Protein AF-A0A7J3X4V3-F1 (afdb_monomer)

Solvent-accessible surface area (backbone atoms only — not comparable to full-atom values): 9348 Å² total; per-residue (Å²): 133,85,81,75,74,64,52,43,58,53,27,40,51,21,22,51,30,41,54,51,14,54,75,32,39,25,31,40,36,42,36,34,33,69,84,81,66,47,77,34,38,40,35,31,31,75,38,42,66,48,68,68,44,74,88,54,33,76,64,47,62,76,70,51,58,55,70,69,57,27,51,51,38,46,52,50,53,54,50,47,28,50,50,28,37,52,19,20,57,36,40,72,72,67,38,54,67,26,16,51,50,23,20,48,51,12,48,54,48,37,50,54,61,57,56,46,52,61,56,49,50,54,55,28,59,72,36,103,56,78,46,64,82,58,47,76,48,80,48,83,52,98,89,50,38,39,43,35,41,26,33,75,35,69,10,41,57,30,38,54,51,17,16,52,46,21,27,53,44,11,53,51,47,37,51,56,56,59,68,67,70,81,120

Foldseek 3Di:
DPPDDLLLVLLLVLLVLLVVLQVAFQKKKWKAWPPVRDIWIWGAGQLFIDIPDPPCCVLCVVLGDPPVSSVVSVVLSNVLSVLSNVLSVVLVVLDLVSLVSLLVSLVVLLVSLVVVVVSLCVSQCPPPDNHDQAAWDWDDDPVTIMIMGMDGDPSSVSSNVSSVSSNVSSVVSNVVSVVVPPD

Radius of gyration: 20.75 Å; Cα contacts (8 Å, |Δi|>4): 289; chains: 1; bounding box: 42×25×68 Å

Sequence (183 aa):
MTGRLPLSGLALTAAALVILSTIYPWWVMNVRELTTNRMSYIHIYAYGLVHNMTELRQWVLRHETPPHLMLAARAYLYSSAALAAASALLIFKRRRVASVLLAAVGAVYLAYTLAFLPVLHEGVTTAPREIPMQGELWIYEVFYSLHVVTYFDVGYYLSLASSLLLVLTGLLAARVLRGGGAG

Structure (mmCIF, N/CA/C/O backbone):
data_AF-A0A7J3X4V3-F1
#
_entry.id   AF-A0A7J3X4V3-F1
#
loop_
_atom_site.group_PDB
_atom_site.id
_atom_site.type_symbol
_atom_site.label_atom_id
_atom_site.label_alt_id
_atom_site.label_comp_id
_atom_site.label_asym_id
_atom_site.label_entity_id
_atom_site.label_seq_id
_atom_site.pdbx_PDB_ins_code
_atom_site.Cartn_x
_atom_site.Cartn_y
_atom_site.Cartn_z
_atom_site.occupancy
_atom_site.B_iso_or_equiv
_atom_site.auth_seq_id
_atom_site.auth_comp_id
_atom_site.auth_asym_id
_atom_site.auth_atom_id
_atom_site.pdbx_PDB_model_num
ATOM 1 N N . MET A 1 1 ? -5.946 10.664 39.013 1.00 36.31 1 MET A N 1
ATOM 2 C CA . MET A 1 1 ? -5.831 11.164 37.623 1.00 36.31 1 MET A CA 1
ATOM 3 C C . MET A 1 1 ? -5.670 9.976 36.681 1.00 36.31 1 MET A C 1
ATOM 5 O O . MET A 1 1 ? -4.564 9.504 36.476 1.00 36.31 1 MET A O 1
ATOM 9 N N . THR A 1 2 ? -6.764 9.417 36.164 1.00 44.50 2 THR A N 1
ATOM 10 C CA . THR A 1 2 ? -6.691 8.329 35.174 1.00 44.50 2 THR A CA 1
ATOM 11 C C . THR A 1 2 ? -6.303 8.926 33.824 1.00 44.50 2 THR A C 1
ATOM 13 O O . THR A 1 2 ? -7.136 9.574 33.184 1.00 44.50 2 THR A O 1
ATOM 16 N N . GLY A 1 3 ? -5.041 8.759 33.421 1.00 47.97 3 GLY A N 1
ATOM 17 C CA . GLY A 1 3 ? -4.538 9.182 32.117 1.00 47.97 3 GLY A CA 1
ATOM 18 C C . GLY A 1 3 ? -5.370 8.549 31.006 1.00 47.97 3 GLY A C 1
ATOM 19 O O . GLY A 1 3 ? -5.278 7.351 30.749 1.00 47.97 3 GLY A O 1
ATOM 20 N N . ARG A 1 4 ? -6.242 9.340 30.374 1.00 58.19 4 ARG A N 1
ATOM 21 C CA . ARG A 1 4 ? -6.984 8.895 29.195 1.00 58.19 4 ARG A CA 1
ATOM 22 C C . ARG A 1 4 ? -5.971 8.777 28.063 1.00 58.19 4 ARG A C 1
ATOM 24 O O . ARG A 1 4 ? -5.511 9.793 27.555 1.00 58.19 4 ARG A O 1
ATOM 31 N N . LEU A 1 5 ? -5.616 7.549 27.688 1.00 62.03 5 LEU A N 1
ATOM 32 C CA . LEU A 1 5 ? -4.847 7.307 26.470 1.00 62.03 5 LEU A CA 1
ATOM 33 C C . LEU A 1 5 ? -5.579 7.990 25.298 1.00 62.03 5 LEU A C 1
ATOM 35 O O . LEU A 1 5 ? -6.792 7.789 25.162 1.00 62.03 5 LEU A O 1
ATOM 39 N N . PRO A 1 6 ? -4.895 8.790 24.460 1.00 81.81 6 PRO A N 1
ATOM 40 C CA . PRO A 1 6 ? -5.506 9.508 23.342 1.00 81.81 6 PRO A CA 1
ATOM 41 C C . PRO A 1 6 ? -5.823 8.561 22.165 1.00 81.81 6 PRO A C 1
ATOM 43 O O . PRO A 1 6 ? -5.405 8.781 21.032 1.00 81.81 6 PRO A O 1
ATOM 46 N N . LEU A 1 7 ? -6.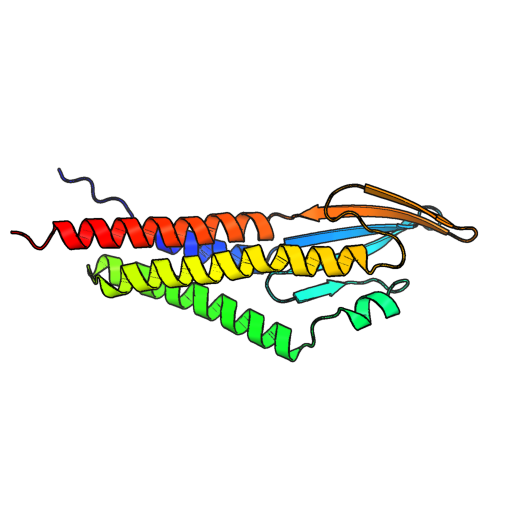579 7.487 22.425 1.00 84.88 7 LEU A N 1
ATOM 47 C CA . LEU A 1 7 ? -6.869 6.401 21.480 1.00 84.88 7 LEU A CA 1
ATOM 48 C C . LEU A 1 7 ? -7.619 6.895 20.236 1.00 84.88 7 LEU A C 1
ATOM 50 O O . LEU A 1 7 ? -7.338 6.451 19.130 1.00 84.88 7 LEU A O 1
ATOM 54 N N . SER A 1 8 ? -8.535 7.854 20.393 1.00 84.12 8 SER A N 1
ATOM 55 C CA . SER A 1 8 ? -9.219 8.479 19.253 1.00 84.12 8 SER A CA 1
ATOM 56 C C . SER A 1 8 ? -8.258 9.283 18.375 1.00 84.12 8 SER A C 1
ATOM 58 O O . SER A 1 8 ? -8.388 9.244 17.157 1.00 84.12 8 SER A O 1
ATOM 60 N N . GLY A 1 9 ? -7.271 9.961 18.973 1.00 87.62 9 GLY A N 1
ATOM 61 C CA . GLY A 1 9 ? -6.227 10.667 18.227 1.00 87.62 9 GLY A CA 1
ATOM 62 C C . GLY A 1 9 ? -5.366 9.697 17.423 1.00 87.62 9 GLY A C 1
ATOM 63 O O . GLY A 1 9 ? -5.196 9.888 16.226 1.00 87.62 9 GLY A O 1
ATOM 64 N N . LEU A 1 10 ? -4.923 8.600 18.046 1.00 89.81 10 LEU A N 1
ATOM 65 C CA . LEU A 1 10 ? -4.162 7.546 17.363 1.00 89.81 10 LEU A CA 1
ATOM 66 C C . LEU A 1 10 ? -4.942 6.924 16.198 1.00 89.81 10 LEU A C 1
ATOM 68 O O . LEU A 1 10 ? -4.376 6.718 15.129 1.00 89.81 10 LEU A O 1
ATOM 72 N N . ALA A 1 11 ? -6.242 6.672 16.373 1.00 88.50 11 ALA A N 1
ATOM 73 C CA . ALA A 1 11 ? -7.092 6.134 15.314 1.00 88.50 11 ALA A CA 1
ATOM 74 C C . ALA A 1 11 ? -7.287 7.119 14.145 1.00 88.50 11 ALA A C 1
ATOM 76 O O . ALA A 1 11 ? -7.285 6.696 12.990 1.00 88.50 11 ALA A O 1
ATOM 77 N N . LEU A 1 12 ? -7.412 8.423 14.419 1.00 92.06 12 LEU A N 1
ATOM 78 C CA . LEU A 1 12 ? -7.481 9.456 13.377 1.00 92.06 12 LEU A CA 1
ATOM 79 C C . LEU A 1 12 ? -6.155 9.595 12.627 1.00 92.06 12 LEU A C 1
ATOM 81 O O . LEU A 1 12 ? -6.158 9.654 11.398 1.00 92.06 12 LEU A O 1
ATOM 85 N N . THR A 1 13 ? -5.027 9.576 13.341 1.00 93.44 13 THR A N 1
ATOM 86 C CA . THR A 1 13 ? -3.699 9.542 12.719 1.00 93.44 13 THR A CA 1
ATOM 87 C C . THR A 1 13 ? -3.557 8.308 11.836 1.00 93.44 13 THR A C 1
ATOM 89 O O . THR A 1 13 ? -3.131 8.425 10.693 1.00 93.44 13 THR A O 1
ATOM 92 N N . ALA A 1 14 ? -3.982 7.136 12.313 1.00 91.12 14 ALA A N 1
ATOM 93 C CA . ALA A 1 14 ? -3.951 5.915 11.521 1.00 91.12 14 ALA A CA 1
ATOM 94 C C . ALA A 1 14 ? -4.796 6.038 10.242 1.00 91.12 14 ALA A C 1
ATOM 96 O O . ALA A 1 14 ? -4.317 5.688 9.169 1.00 91.12 14 ALA A O 1
ATOM 97 N N . ALA A 1 15 ? -6.006 6.602 10.322 1.00 92.19 15 ALA A N 1
ATOM 98 C CA . ALA A 1 15 ? -6.851 6.847 9.152 1.00 92.19 15 ALA A CA 1
ATOM 99 C C . ALA A 1 15 ? -6.203 7.818 8.144 1.00 92.19 15 ALA A C 1
ATOM 101 O O . ALA A 1 15 ? -6.263 7.583 6.938 1.00 92.19 15 ALA A O 1
ATOM 102 N N . ALA A 1 16 ? -5.533 8.873 8.619 1.00 93.88 16 ALA A N 1
ATOM 103 C CA . ALA A 1 16 ? -4.782 9.786 7.756 1.00 93.88 16 ALA A CA 1
ATOM 104 C C . ALA A 1 16 ? -3.598 9.082 7.070 1.00 93.88 16 ALA A C 1
ATOM 106 O O . ALA A 1 16 ? -3.368 9.276 5.877 1.00 93.88 16 ALA A O 1
ATOM 107 N N . LEU A 1 17 ? -2.887 8.215 7.796 1.00 94.44 17 LEU A N 1
ATOM 108 C CA . LEU A 1 17 ? -1.801 7.405 7.242 1.00 94.44 17 LEU A CA 1
ATOM 109 C C . LEU A 1 17 ? -2.302 6.407 6.186 1.00 94.44 17 LEU A C 1
ATOM 111 O O . LEU A 1 17 ? -1.607 6.212 5.193 1.00 94.44 17 LEU A O 1
ATOM 115 N N . VAL A 1 18 ? -3.511 5.841 6.336 1.00 92.88 18 VAL A N 1
ATOM 116 C CA . VAL A 1 18 ? -4.146 5.040 5.270 1.00 92.88 18 VAL A CA 1
ATOM 117 C C . VAL A 1 18 ? -4.268 5.883 4.002 1.00 92.88 18 VAL A C 1
ATOM 119 O O . VAL A 1 18 ? -3.797 5.461 2.952 1.00 92.88 18 VAL A O 1
ATOM 122 N N . ILE A 1 19 ? -4.807 7.103 4.087 1.00 94.25 19 ILE A N 1
ATOM 123 C CA . ILE A 1 19 ? -4.942 7.986 2.916 1.00 94.25 19 ILE A CA 1
ATOM 124 C C . ILE A 1 19 ? -3.571 8.280 2.297 1.00 94.25 19 ILE A C 1
ATOM 126 O O . ILE A 1 19 ? -3.395 8.088 1.094 1.00 94.25 19 ILE A O 1
ATOM 130 N N . LEU A 1 20 ? -2.580 8.671 3.102 1.00 95.00 20 LEU A N 1
ATOM 131 C CA . LEU A 1 20 ? -1.228 8.952 2.607 1.00 95.00 20 LEU A CA 1
ATOM 132 C C . LEU A 1 20 ? -0.598 7.728 1.932 1.00 95.00 20 LEU A C 1
ATOM 134 O O . LEU A 1 20 ? -0.010 7.861 0.861 1.00 95.00 20 LEU A O 1
ATOM 138 N N . SER A 1 21 ? -0.795 6.529 2.486 1.00 95.56 21 SER A N 1
ATOM 139 C CA . SER A 1 21 ? -0.304 5.287 1.881 1.00 95.56 21 SER A CA 1
ATOM 140 C C . SER A 1 21 ? -0.908 4.993 0.505 1.00 95.56 21 SER A C 1
ATOM 142 O O . SER A 1 21 ? -0.306 4.255 -0.264 1.00 95.56 21 SER A O 1
ATOM 144 N N . THR A 1 22 ? -2.065 5.575 0.164 1.00 91.50 22 THR A N 1
ATOM 145 C CA . THR A 1 22 ? -2.653 5.460 -1.183 1.00 91.50 22 THR A CA 1
ATOM 146 C C . THR A 1 22 ? -2.125 6.494 -2.174 1.00 91.50 22 THR A C 1
ATOM 148 O O . THR A 1 22 ? -2.205 6.269 -3.379 1.00 91.50 22 THR A O 1
ATOM 151 N N . ILE A 1 23 ? -1.607 7.625 -1.685 1.00 93.19 23 ILE A N 1
ATOM 152 C CA . ILE A 1 23 ? -1.085 8.718 -2.517 1.00 93.19 23 ILE A CA 1
ATOM 153 C C . ILE A 1 23 ? 0.340 8.409 -2.972 1.00 93.19 23 ILE A C 1
ATOM 155 O O . ILE A 1 23 ? 0.700 8.731 -4.101 1.00 93.19 23 ILE A O 1
ATOM 159 N N . TYR A 1 24 ? 1.141 7.787 -2.108 1.00 94.62 24 TYR A N 1
ATOM 160 C CA . TYR A 1 24 ? 2.508 7.390 -2.430 1.00 94.62 24 TYR A CA 1
ATOM 161 C C . TYR A 1 24 ? 2.567 5.989 -3.055 1.00 94.62 24 TYR A C 1
ATOM 163 O O . TYR A 1 24 ? 1.727 5.141 -2.734 1.00 94.62 24 TYR A O 1
ATOM 171 N N . PRO A 1 25 ? 3.565 5.714 -3.916 1.00 95.50 25 PRO A N 1
ATOM 172 C CA . PRO A 1 25 ? 3.813 4.365 -4.402 1.00 95.50 25 PRO A CA 1
ATOM 173 C C . PRO A 1 25 ? 4.082 3.404 -3.240 1.00 95.50 25 PRO A C 1
ATOM 175 O O . PRO A 1 25 ? 4.641 3.768 -2.205 1.00 95.50 25 PRO A O 1
ATOM 178 N N . TRP A 1 26 ? 3.671 2.158 -3.417 1.00 96.69 26 TRP A N 1
ATOM 179 C CA . TRP A 1 26 ? 4.061 1.039 -2.565 1.00 96.69 26 TRP A CA 1
ATOM 180 C C . TRP A 1 26 ? 5.363 0.421 -3.050 1.00 96.69 26 TRP A C 1
ATOM 182 O O . TRP A 1 26 ? 6.220 0.062 -2.247 1.00 96.69 26 TRP A O 1
ATOM 192 N N . TRP A 1 27 ? 5.521 0.337 -4.366 1.00 96.75 27 TRP A N 1
ATOM 193 C CA . TRP A 1 27 ? 6.711 -0.196 -5.002 1.00 96.75 27 TRP A CA 1
ATOM 194 C C . TRP A 1 27 ? 7.049 0.606 -6.247 1.00 96.75 27 TRP A C 1
ATOM 196 O O . TRP A 1 27 ? 6.157 1.057 -6.974 1.00 96.75 27 TRP A O 1
ATOM 206 N N . VAL A 1 28 ? 8.342 0.776 -6.480 1.00 95.19 28 VAL A N 1
ATOM 207 C CA . VAL A 1 28 ? 8.883 1.537 -7.597 1.00 95.19 28 VAL A CA 1
ATOM 208 C C . VAL A 1 28 ? 9.920 0.690 -8.310 1.00 95.19 28 VAL A C 1
ATOM 210 O O . VAL A 1 28 ? 10.792 0.095 -7.679 1.00 95.19 28 VAL A O 1
ATOM 213 N N . MET A 1 29 ? 9.849 0.702 -9.635 1.00 93.19 29 MET A N 1
ATOM 214 C CA . MET A 1 29 ? 10.914 0.265 -10.519 1.00 93.19 29 MET A CA 1
ATOM 215 C C . MET A 1 29 ? 11.283 1.394 -11.462 1.00 93.19 29 MET A C 1
ATOM 217 O O . MET A 1 29 ? 10.444 1.864 -12.226 1.00 93.19 29 MET A O 1
ATOM 221 N N . ASN A 1 30 ? 12.554 1.770 -11.449 1.00 93.00 30 ASN A N 1
ATOM 222 C CA . ASN A 1 30 ? 13.147 2.690 -12.404 1.00 93.00 30 ASN A CA 1
ATOM 223 C C . ASN A 1 30 ? 14.046 1.904 -13.354 1.00 93.00 30 ASN A C 1
ATOM 225 O O . ASN A 1 30 ? 14.846 1.083 -12.916 1.00 93.00 30 ASN A O 1
ATOM 229 N N . VAL A 1 31 ? 13.928 2.171 -14.647 1.00 89.94 31 VAL A N 1
ATOM 230 C CA . VAL A 1 31 ? 14.729 1.548 -15.699 1.00 89.94 31 VAL A CA 1
ATOM 231 C C . VAL A 1 31 ? 15.427 2.642 -16.482 1.00 89.94 31 VAL A C 1
ATOM 233 O O . VAL A 1 31 ? 14.779 3.504 -17.075 1.00 89.94 31 VAL A O 1
ATOM 236 N N . ARG A 1 32 ? 16.755 2.602 -16.480 1.00 90.38 32 ARG A N 1
ATOM 237 C CA . ARG A 1 32 ? 17.618 3.525 -17.209 1.00 90.38 32 ARG A CA 1
ATOM 238 C C . ARG A 1 32 ? 18.291 2.798 -18.360 1.00 90.38 32 ARG A C 1
ATOM 240 O O . ARG A 1 32 ? 19.052 1.863 -18.126 1.00 90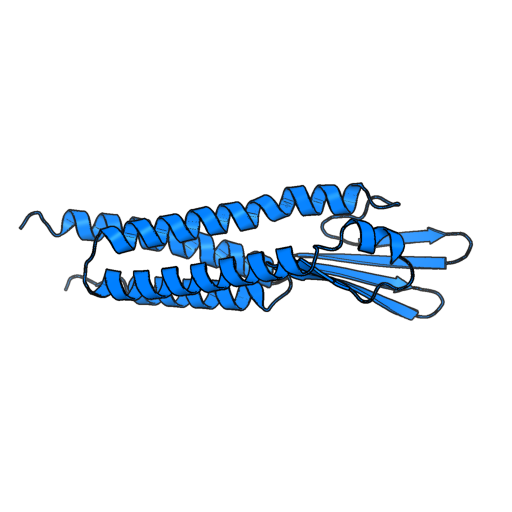.38 32 ARG A O 1
ATOM 247 N N . GLU A 1 33 ? 18.069 3.255 -19.583 1.00 88.75 33 GLU A N 1
ATOM 248 C CA . GLU A 1 33 ? 18.846 2.806 -20.736 1.00 88.75 33 GLU A CA 1
ATOM 249 C C . GLU A 1 33 ? 20.218 3.497 -20.720 1.00 88.75 33 GLU A C 1
ATOM 251 O O . GLU A 1 33 ? 20.303 4.724 -20.683 1.00 88.75 33 GLU A O 1
ATOM 256 N N . LEU A 1 34 ? 21.310 2.733 -20.710 1.00 86.88 34 LEU A N 1
ATOM 257 C CA . LEU A 1 34 ? 22.661 3.276 -20.513 1.00 86.88 34 LEU A CA 1
ATOM 258 C C . LEU A 1 34 ? 23.213 3.997 -21.748 1.00 86.88 34 LEU A C 1
ATOM 260 O O . LEU A 1 34 ? 24.010 4.920 -21.614 1.00 86.88 34 LEU A O 1
ATOM 264 N N . THR A 1 35 ? 22.786 3.587 -22.939 1.00 84.69 35 THR A N 1
ATOM 265 C CA . THR A 1 35 ? 23.215 4.128 -24.238 1.00 84.69 35 THR A CA 1
ATOM 266 C C . THR A 1 35 ? 22.566 5.473 -24.542 1.00 84.69 35 THR A C 1
ATOM 268 O O . THR A 1 35 ? 23.249 6.419 -24.926 1.00 84.69 35 THR A O 1
ATOM 271 N N . THR A 1 36 ? 21.249 5.580 -24.358 1.00 85.75 36 THR A N 1
ATOM 272 C CA . THR A 1 36 ? 20.473 6.792 -24.680 1.00 85.75 36 THR A CA 1
ATOM 273 C C . THR A 1 36 ? 20.173 7.662 -23.461 1.00 85.75 36 THR A C 1
ATOM 275 O O . THR A 1 36 ? 19.666 8.775 -23.607 1.00 85.75 36 THR A O 1
ATOM 278 N N . ASN A 1 37 ? 20.450 7.157 -22.256 1.00 85.25 37 ASN A N 1
ATOM 279 C CA . ASN A 1 37 ? 20.079 7.768 -20.984 1.00 85.25 37 ASN A CA 1
ATOM 280 C C . ASN A 1 37 ? 18.560 7.970 -20.794 1.00 85.25 37 ASN A C 1
ATOM 282 O O . ASN A 1 37 ? 18.139 8.806 -19.989 1.00 85.25 37 ASN A O 1
ATOM 286 N N . ARG A 1 38 ? 17.721 7.231 -21.532 1.00 85.62 38 ARG A N 1
ATOM 287 C CA . ARG A 1 38 ? 16.262 7.273 -21.367 1.00 85.62 38 ARG A CA 1
ATOM 288 C C . ARG A 1 38 ? 15.849 6.634 -20.044 1.00 85.62 38 ARG A C 1
ATOM 290 O O . ARG A 1 38 ? 16.370 5.592 -19.658 1.00 85.62 38 ARG A O 1
ATOM 297 N N . MET A 1 39 ? 14.885 7.260 -19.372 1.00 87.19 39 MET A N 1
ATOM 298 C CA . MET A 1 39 ? 14.341 6.807 -18.092 1.00 87.19 39 MET A CA 1
ATOM 299 C C . MET A 1 39 ? 12.894 6.353 -18.269 1.00 87.19 39 MET A C 1
ATOM 301 O O . MET A 1 39 ? 12.040 7.120 -18.719 1.00 87.19 39 MET A O 1
ATOM 305 N N . SER A 1 40 ? 12.622 5.119 -17.867 1.00 89.38 40 SER A N 1
ATOM 306 C CA . SER A 1 40 ? 11.283 4.547 -17.761 1.00 89.38 40 SER A CA 1
ATOM 307 C C . SER A 1 40 ? 11.005 4.132 -16.318 1.00 89.38 40 SER A C 1
ATOM 309 O O . SER A 1 40 ? 11.933 3.883 -15.553 1.00 89.38 40 SER A O 1
ATOM 311 N N . TYR A 1 41 ? 9.737 4.038 -15.937 1.00 90.25 41 TYR A N 1
ATOM 312 C CA . TYR A 1 41 ? 9.328 3.661 -14.593 1.00 90.25 41 TYR A CA 1
ATOM 313 C C . TYR A 1 41 ? 8.055 2.815 -14.581 1.00 90.25 41 TYR A C 1
ATOM 315 O O . TYR A 1 41 ? 7.201 2.909 -15.472 1.00 90.25 41 TYR A O 1
ATOM 323 N N . ILE A 1 42 ? 7.928 2.029 -13.516 1.00 90.94 42 ILE A N 1
ATOM 324 C CA . ILE A 1 42 ? 6.683 1.435 -13.036 1.00 90.94 42 ILE A CA 1
ATOM 325 C C . ILE A 1 42 ? 6.525 1.823 -11.572 1.00 90.94 42 ILE A C 1
ATOM 327 O O . ILE A 1 42 ? 7.392 1.540 -10.751 1.00 90.94 42 ILE A O 1
ATOM 331 N N . HIS A 1 43 ? 5.396 2.431 -11.239 1.00 92.75 43 HIS A N 1
ATOM 332 C CA . HIS A 1 43 ? 4.967 2.681 -9.872 1.00 92.75 43 HIS A CA 1
ATOM 333 C C . HIS A 1 43 ? 3.735 1.837 -9.591 1.00 92.75 43 HIS A C 1
ATOM 335 O O . HIS A 1 43 ? 2.747 1.908 -10.321 1.00 92.75 43 HIS A O 1
ATOM 341 N N . ILE A 1 44 ? 3.764 1.060 -8.517 1.00 92.88 44 ILE A N 1
ATOM 342 C CA . ILE A 1 44 ? 2.585 0.344 -8.042 1.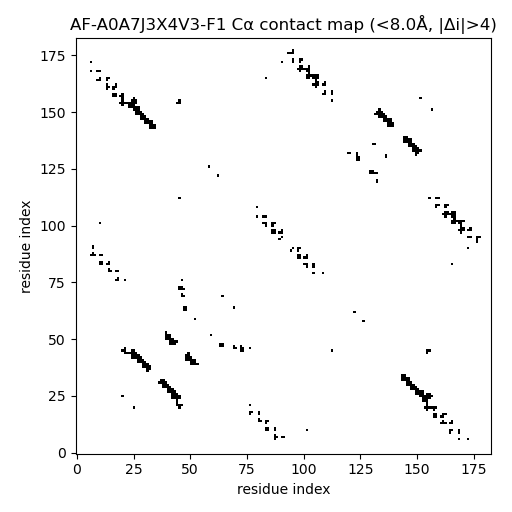00 92.88 44 ILE A CA 1
ATOM 343 C C . ILE A 1 44 ? 2.083 1.053 -6.796 1.00 92.88 44 ILE A C 1
ATOM 345 O O . ILE A 1 44 ? 2.804 1.166 -5.809 1.00 92.88 44 ILE A O 1
ATOM 349 N N . TYR A 1 45 ? 0.853 1.546 -6.853 1.00 93.50 45 TYR A N 1
ATOM 350 C CA . TYR A 1 45 ? 0.127 2.139 -5.737 1.00 93.50 45 TYR A CA 1
ATOM 351 C C . TYR A 1 45 ? -0.754 1.086 -5.066 1.00 93.50 45 TYR A C 1
ATOM 353 O O . TYR A 1 45 ? -1.052 0.045 -5.653 1.00 93.50 45 TYR A O 1
ATOM 361 N N . ALA A 1 46 ? -1.287 1.416 -3.887 1.00 90.62 46 ALA A N 1
ATOM 362 C CA . ALA A 1 46 ? -2.272 0.596 -3.174 1.00 90.62 46 ALA A CA 1
ATOM 363 C C . ALA A 1 46 ? -3.447 0.123 -4.051 1.00 90.62 46 ALA A C 1
ATOM 365 O O . ALA A 1 46 ? -4.063 -0.898 -3.765 1.00 90.62 46 ALA A O 1
ATOM 366 N N . TYR A 1 47 ? -3.796 0.892 -5.085 1.00 88.31 47 TYR A N 1
ATOM 367 C CA . TYR A 1 47 ? -4.940 0.641 -5.958 1.00 88.31 47 TYR A CA 1
ATOM 368 C C . TYR A 1 47 ? -4.571 0.164 -7.367 1.00 88.31 47 TYR A C 1
ATOM 370 O O . TYR A 1 47 ? -5.474 -0.033 -8.177 1.00 88.31 47 TYR A O 1
ATOM 378 N N . GLY A 1 48 ? -3.286 0.029 -7.699 1.00 86.25 48 GLY A N 1
ATOM 379 C CA . GLY A 1 48 ? -2.869 -0.461 -9.012 1.00 86.25 48 GLY A CA 1
ATOM 380 C C . GLY A 1 48 ? -1.617 0.200 -9.572 1.00 86.25 48 GLY A C 1
ATOM 381 O O . GLY A 1 48 ? -0.971 1.031 -8.934 1.00 86.25 48 GLY A O 1
ATOM 382 N N . LEU A 1 49 ? -1.283 -0.208 -10.790 1.00 86.88 49 LEU A N 1
ATOM 383 C CA . LEU A 1 49 ? -0.032 0.098 -11.474 1.00 86.88 49 LEU A CA 1
ATOM 384 C C . LEU A 1 49 ? -0.156 1.356 -12.352 1.00 86.88 49 LEU A C 1
ATOM 386 O O . LEU A 1 49 ? -1.171 1.571 -13.006 1.00 86.88 49 LEU A O 1
ATOM 390 N N . VAL A 1 50 ? 0.892 2.180 -12.372 1.00 86.06 50 VAL A N 1
ATOM 391 C CA . VAL A 1 50 ? 1.076 3.330 -13.271 1.00 86.06 50 VAL A CA 1
ATOM 392 C C . VAL A 1 50 ? 2.480 3.247 -13.861 1.00 86.06 50 VAL A C 1
ATOM 394 O O . VAL A 1 50 ? 3.445 3.038 -13.131 1.00 86.06 50 VAL A O 1
ATOM 397 N N . HIS A 1 51 ? 2.626 3.421 -15.171 1.00 87.12 51 HIS A N 1
ATOM 398 C CA . HIS A 1 51 ? 3.924 3.302 -15.835 1.00 87.12 51 HIS A CA 1
ATOM 399 C C . HIS A 1 51 ? 4.042 4.226 -17.048 1.00 87.12 51 HIS A C 1
ATOM 401 O O . HIS A 1 51 ? 3.040 4.643 -17.626 1.00 87.12 51 HIS A O 1
ATOM 407 N N . ASN A 1 52 ? 5.277 4.493 -17.477 1.00 84.50 52 ASN A N 1
ATOM 408 C CA . ASN A 1 52 ? 5.574 5.112 -18.776 1.00 84.50 52 ASN A CA 1
ATOM 409 C C . ASN A 1 52 ? 6.415 4.194 -19.687 1.00 84.50 52 ASN A C 1
ATOM 411 O O . ASN A 1 52 ? 7.012 4.658 -20.654 1.00 84.50 52 ASN A O 1
ATOM 415 N N . MET A 1 53 ? 6.481 2.894 -19.373 1.00 76.06 53 MET A N 1
ATOM 416 C CA . MET A 1 53 ? 7.283 1.929 -20.127 1.00 76.06 53 MET A CA 1
ATOM 417 C C . MET A 1 53 ? 6.774 1.724 -21.554 1.00 76.06 53 MET A C 1
ATOM 419 O O . MET A 1 53 ? 5.809 0.993 -21.783 1.00 76.06 53 MET A O 1
ATOM 423 N N . THR A 1 54 ? 7.469 2.326 -22.516 1.00 67.50 54 THR A N 1
ATOM 424 C CA . THR A 1 54 ? 7.215 2.134 -23.949 1.00 67.50 54 THR A CA 1
ATOM 425 C C . THR A 1 54 ? 7.801 0.814 -24.460 1.00 67.50 54 THR A C 1
ATOM 427 O O . THR A 1 54 ? 7.173 0.144 -25.274 1.00 67.50 54 THR A O 1
ATOM 430 N N . GLU A 1 55 ? 8.971 0.414 -23.955 1.00 59.19 55 GLU A N 1
ATOM 431 C CA . GLU A 1 55 ? 9.746 -0.738 -24.455 1.00 59.19 55 GLU A CA 1
ATOM 432 C C . GLU A 1 55 ? 9.280 -2.078 -23.865 1.00 59.19 55 GLU A C 1
ATOM 434 O O . GLU A 1 55 ? 9.151 -3.064 -24.582 1.00 59.19 55 GLU A O 1
ATOM 439 N N . LEU A 1 56 ? 8.907 -2.104 -22.581 1.00 61.88 56 LEU A N 1
ATOM 440 C CA . LEU A 1 56 ? 8.315 -3.275 -21.913 1.00 61.88 56 LEU A CA 1
ATOM 441 C C . LEU A 1 56 ? 6.779 -3.289 -21.983 1.00 61.88 56 LEU A C 1
ATOM 443 O O . LEU A 1 56 ? 6.130 -4.079 -21.298 1.00 61.88 56 LEU A O 1
ATOM 447 N N . ARG A 1 57 ? 6.174 -2.437 -22.822 1.00 64.75 57 ARG A N 1
ATOM 448 C CA . ARG A 1 57 ? 4.723 -2.199 -22.853 1.00 64.75 57 ARG A CA 1
ATOM 449 C C . ARG A 1 57 ? 3.909 -3.485 -22.968 1.00 64.75 57 ARG A C 1
ATOM 451 O O . ARG A 1 57 ? 2.927 -3.632 -22.258 1.00 64.75 57 ARG A O 1
ATOM 458 N N . GLN A 1 58 ? 4.306 -4.433 -23.817 1.00 64.00 58 GLN A N 1
ATOM 459 C CA . GLN A 1 58 ? 3.558 -5.688 -23.981 1.00 64.00 58 GLN A CA 1
ATOM 460 C C . GLN A 1 58 ? 3.587 -6.584 -22.736 1.00 64.00 58 GLN A C 1
ATOM 462 O O . GLN A 1 58 ? 2.617 -7.293 -22.480 1.00 64.00 58 GLN A O 1
ATOM 467 N N . TRP A 1 59 ? 4.675 -6.552 -21.966 1.00 67.00 59 TRP A N 1
ATOM 468 C CA . TRP A 1 59 ? 4.769 -7.275 -20.701 1.00 67.00 59 TRP A CA 1
ATOM 469 C C . TRP A 1 59 ? 3.963 -6.569 -19.604 1.00 67.00 59 TRP A C 1
ATOM 471 O O . TRP A 1 59 ? 3.202 -7.224 -18.890 1.00 67.00 59 TRP A O 1
ATOM 481 N N . VAL A 1 60 ? 4.047 -5.235 -19.536 1.00 70.06 60 VAL A N 1
ATOM 482 C CA . VAL A 1 60 ? 3.293 -4.443 -18.555 1.00 70.06 60 VAL A CA 1
ATOM 483 C C . VAL A 1 60 ? 1.787 -4.529 -18.802 1.00 70.06 60 VAL A C 1
ATOM 485 O O . VAL A 1 60 ? 1.047 -4.771 -17.859 1.00 70.06 60 VAL A O 1
ATOM 488 N N . LEU A 1 61 ? 1.325 -4.447 -20.055 1.00 69.94 61 LEU A N 1
ATOM 489 C CA . LEU A 1 61 ? -0.102 -4.523 -20.409 1.00 69.94 61 LEU A CA 1
ATOM 490 C C . LEU A 1 61 ? -0.768 -5.842 -19.985 1.00 69.94 61 LEU A C 1
ATOM 492 O O . LEU A 1 61 ? -1.970 -5.862 -19.743 1.00 69.94 61 LEU A O 1
ATOM 496 N N . ARG A 1 62 ? -0.017 -6.950 -19.891 1.00 69.50 62 ARG A N 1
ATOM 497 C CA . ARG A 1 62 ? -0.558 -8.235 -19.402 1.00 69.50 62 ARG A CA 1
ATOM 498 C C . ARG A 1 62 ? -0.813 -8.240 -17.896 1.00 69.50 62 ARG A C 1
ATOM 500 O O . ARG A 1 62 ? -1.641 -9.016 -17.435 1.00 69.50 62 ARG A O 1
ATOM 507 N N . HIS A 1 63 ? -0.107 -7.387 -17.162 1.00 68.69 63 HIS A N 1
ATOM 508 C CA . HIS A 1 63 ? -0.156 -7.291 -15.704 1.00 68.69 63 HIS A CA 1
ATOM 509 C C . HIS A 1 63 ? -0.765 -5.960 -15.236 1.00 68.69 63 HIS A C 1
ATOM 511 O O . HIS A 1 63 ? -0.839 -5.690 -14.037 1.00 68.69 63 HIS A O 1
ATOM 517 N N . GLU A 1 64 ? -1.204 -5.115 -16.172 1.00 73.88 64 GLU A N 1
ATOM 518 C CA . GLU A 1 64 ? -1.850 -3.849 -15.870 1.00 73.88 64 GLU A CA 1
ATOM 519 C C . GLU A 1 64 ? -3.226 -4.125 -15.269 1.00 73.88 64 GLU A C 1
ATOM 521 O O . GLU A 1 64 ? -4.057 -4.843 -15.831 1.00 73.88 64 GLU A O 1
ATOM 526 N N . THR A 1 65 ? -3.466 -3.564 -14.087 1.00 74.38 65 THR A N 1
ATOM 527 C CA . THR A 1 65 ? -4.752 -3.700 -13.415 1.00 74.38 65 THR A CA 1
ATOM 528 C C . THR A 1 65 ? -5.829 -3.006 -14.256 1.00 74.38 65 THR A C 1
ATOM 530 O O . THR A 1 65 ? -5.714 -1.806 -14.504 1.00 74.38 65 THR A O 1
ATOM 533 N N . PRO A 1 66 ? -6.906 -3.702 -14.667 1.00 82.81 66 PRO A N 1
ATOM 534 C CA . PRO A 1 66 ? -7.995 -3.081 -15.406 1.00 82.81 66 PRO A CA 1
ATOM 535 C C . PRO A 1 66 ? -8.548 -1.838 -14.684 1.00 82.81 66 PRO A C 1
ATOM 537 O O . PRO A 1 66 ? -8.726 -1.882 -13.460 1.00 82.81 66 PRO A O 1
ATOM 540 N N . PRO A 1 67 ? -8.926 -0.761 -15.404 1.00 84.75 67 PRO A N 1
ATOM 541 C CA . PRO A 1 67 ? -9.349 0.498 -14.779 1.00 84.75 67 PRO A CA 1
ATOM 542 C C . PRO A 1 67 ? -10.502 0.358 -13.774 1.00 84.75 67 PRO A C 1
ATOM 544 O O . PRO A 1 67 ? -10.556 1.067 -12.771 1.00 84.75 67 PRO A O 1
ATOM 547 N N . HIS A 1 68 ? -11.421 -0.583 -14.010 1.00 85.50 68 HIS A N 1
ATOM 548 C CA . HIS A 1 68 ? -12.544 -0.845 -13.111 1.00 85.50 68 HIS A CA 1
ATOM 549 C C . HIS A 1 68 ? -12.105 -1.489 -11.784 1.00 85.50 68 HIS A C 1
ATOM 551 O O . HIS A 1 68 ? -12.652 -1.143 -10.738 1.00 85.50 68 HIS A O 1
ATOM 557 N N . LEU A 1 69 ? -11.094 -2.368 -11.797 1.00 86.75 69 LEU A N 1
ATOM 558 C CA . LEU A 1 69 ? -10.524 -2.942 -10.574 1.00 86.75 69 LEU A CA 1
ATOM 559 C C . LEU A 1 69 ? -9.723 -1.895 -9.798 1.00 86.75 69 LEU A C 1
ATOM 561 O O . LEU A 1 69 ? -9.824 -1.844 -8.574 1.00 86.75 69 LEU A O 1
ATOM 565 N N . MET A 1 70 ? -9.019 -0.994 -10.493 1.00 87.44 70 MET A N 1
ATOM 566 C CA . MET A 1 70 ? -8.357 0.143 -9.843 1.00 87.44 70 MET A CA 1
ATOM 567 C C . MET A 1 70 ? -9.366 1.072 -9.160 1.00 87.44 70 MET A C 1
ATOM 569 O O . MET A 1 70 ? -9.147 1.519 -8.032 1.00 87.44 70 MET A O 1
ATOM 573 N N . LEU A 1 71 ? -10.498 1.350 -9.817 1.00 89.38 71 LEU A N 1
ATOM 574 C CA . LEU A 1 71 ? -11.575 2.153 -9.236 1.00 89.38 71 LEU A CA 1
ATOM 575 C C . LEU A 1 71 ? -12.186 1.467 -8.005 1.00 89.38 71 LEU A C 1
ATOM 577 O O . LEU A 1 71 ? -12.385 2.124 -6.982 1.00 89.38 71 LEU A O 1
ATOM 581 N N . ALA A 1 72 ? -12.432 0.156 -8.079 1.00 89.81 72 ALA A N 1
ATOM 582 C CA . ALA A 1 72 ? -12.928 -0.630 -6.953 1.00 89.81 72 ALA A CA 1
ATOM 583 C C . ALA A 1 72 ? -11.944 -0.620 -5.769 1.00 89.81 72 ALA A C 1
ATOM 585 O O . ALA A 1 72 ? -12.359 -0.396 -4.630 1.00 89.81 72 ALA A O 1
ATOM 586 N N . ALA A 1 73 ? -10.642 -0.770 -6.032 1.00 89.69 73 ALA A N 1
ATOM 587 C CA . ALA A 1 73 ? -9.604 -0.699 -5.006 1.00 89.69 73 ALA A CA 1
ATOM 588 C C . ALA A 1 73 ? -9.544 0.691 -4.351 1.00 89.69 73 ALA A C 1
ATOM 590 O O . ALA A 1 73 ? -9.519 0.794 -3.125 1.00 89.69 73 ALA A O 1
ATOM 591 N N . ARG A 1 74 ? -9.619 1.778 -5.134 1.00 90.81 74 ARG A N 1
ATOM 592 C CA . ARG A 1 74 ? -9.715 3.148 -4.592 1.00 90.81 74 ARG A CA 1
ATOM 593 C C . ARG A 1 74 ? -10.940 3.320 -3.696 1.00 90.81 74 ARG A C 1
ATOM 595 O O . ARG A 1 74 ? -10.815 3.835 -2.586 1.00 90.81 74 ARG A O 1
ATOM 602 N N . ALA A 1 75 ? -12.110 2.871 -4.152 1.00 92.62 75 ALA A N 1
ATOM 603 C CA . ALA A 1 75 ? -13.343 2.951 -3.374 1.00 92.62 75 ALA A CA 1
ATOM 6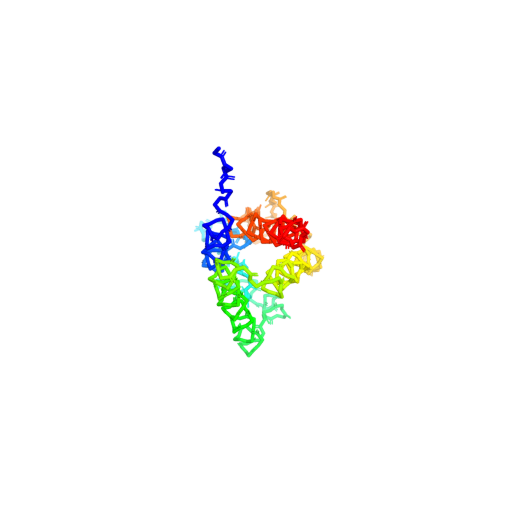04 C C . ALA A 1 75 ? -13.229 2.183 -2.046 1.00 92.62 75 ALA A C 1
ATOM 606 O O . ALA A 1 75 ? -13.609 2.712 -0.998 1.00 92.62 75 ALA A O 1
ATOM 607 N N . TYR A 1 76 ? -12.653 0.977 -2.071 1.00 92.69 76 TYR A N 1
ATOM 608 C CA . TYR A 1 76 ? -12.363 0.182 -0.875 1.00 92.69 76 TYR A CA 1
ATOM 609 C C . TYR A 1 76 ? -11.431 0.915 0.103 1.00 92.69 76 TYR A C 1
ATOM 611 O O . TYR A 1 76 ? -11.739 1.002 1.296 1.00 92.69 76 TYR A O 1
ATOM 619 N N . LEU A 1 77 ? -10.327 1.486 -0.385 1.00 91.31 77 LEU A N 1
ATOM 620 C CA . LEU A 1 77 ? -9.345 2.180 0.453 1.00 91.31 77 LEU A CA 1
ATOM 621 C C . LEU A 1 77 ? -9.946 3.430 1.115 1.00 91.31 77 LEU A C 1
ATOM 623 O O . LEU A 1 77 ? -9.823 3.607 2.329 1.00 91.31 77 LEU A O 1
ATOM 627 N N . TYR A 1 78 ? -10.665 4.262 0.353 1.00 92.69 78 TYR A N 1
ATOM 628 C CA . TYR A 1 78 ? -11.316 5.456 0.903 1.00 92.69 78 TYR A CA 1
ATOM 629 C C . TYR A 1 78 ? -12.459 5.114 1.862 1.00 92.69 78 TYR A C 1
ATOM 631 O O . TYR A 1 78 ? -12.600 5.763 2.900 1.00 92.69 78 TYR A O 1
ATOM 639 N N . SER A 1 79 ? -13.231 4.063 1.574 1.00 93.38 79 SER A N 1
ATOM 640 C CA . SER A 1 79 ? -14.267 3.574 2.493 1.00 93.38 79 SER A CA 1
ATOM 641 C C . SER A 1 79 ? -13.655 3.062 3.796 1.00 93.38 79 SER A C 1
ATOM 643 O O . SER A 1 79 ? -14.174 3.349 4.872 1.00 93.38 79 SER A O 1
ATOM 645 N N . SER A 1 80 ? -12.518 2.367 3.723 1.00 92.12 80 SER A N 1
ATOM 646 C CA . SER A 1 80 ? -11.788 1.879 4.899 1.00 92.12 80 SER A CA 1
ATOM 647 C C . SER A 1 80 ? -11.263 3.030 5.759 1.00 92.12 80 SER A C 1
ATOM 649 O O . SER A 1 80 ? -11.449 3.020 6.977 1.00 92.12 80 SER A O 1
ATOM 651 N N . ALA A 1 81 ? -10.691 4.068 5.141 1.00 92.31 81 ALA A N 1
ATOM 652 C CA . ALA A 1 81 ? -10.262 5.275 5.848 1.00 92.31 81 ALA A CA 1
ATOM 653 C C . ALA A 1 81 ? -11.445 6.016 6.503 1.00 92.31 81 ALA A C 1
ATOM 655 O O . ALA A 1 81 ? -11.362 6.406 7.671 1.00 92.31 81 ALA A O 1
ATOM 656 N N . ALA A 1 82 ? -12.571 6.151 5.794 1.00 94.06 82 ALA A N 1
ATOM 657 C CA . ALA A 1 82 ? -13.785 6.765 6.328 1.00 94.06 82 ALA A CA 1
ATOM 658 C C . ALA A 1 82 ? -14.362 5.966 7.510 1.00 94.06 82 ALA A C 1
ATOM 660 O O . ALA A 1 82 ? -14.714 6.547 8.539 1.00 94.06 82 ALA A O 1
ATOM 661 N N . LEU A 1 83 ? -14.400 4.634 7.407 1.00 93.69 83 LEU A N 1
ATOM 662 C CA . LEU A 1 83 ? -14.834 3.742 8.485 1.00 93.69 83 LEU A CA 1
ATOM 663 C C . LEU A 1 83 ? -13.903 3.810 9.699 1.00 93.69 83 LEU A C 1
ATOM 665 O O . LEU A 1 83 ? -14.387 3.815 10.835 1.00 93.69 83 LEU A O 1
ATOM 669 N N . ALA A 1 84 ? -12.589 3.901 9.486 1.00 91.88 84 ALA A N 1
ATOM 670 C CA . ALA A 1 84 ? -11.621 4.084 10.562 1.00 91.88 84 ALA A CA 1
ATOM 671 C C . ALA A 1 84 ? -11.833 5.424 11.286 1.00 91.88 84 ALA A C 1
ATOM 673 O O . ALA A 1 84 ? -11.912 5.452 12.517 1.00 91.88 84 ALA A O 1
ATOM 674 N N . ALA A 1 85 ? -12.021 6.516 10.539 1.00 92.69 85 ALA A N 1
ATOM 675 C CA . ALA A 1 85 ? -12.305 7.835 11.102 1.00 92.69 85 ALA A CA 1
ATOM 676 C C . ALA A 1 85 ? -13.641 7.866 11.867 1.00 92.69 85 ALA A C 1
ATOM 678 O O . ALA A 1 85 ? -13.698 8.331 13.009 1.00 92.69 85 ALA A O 1
ATOM 679 N N . A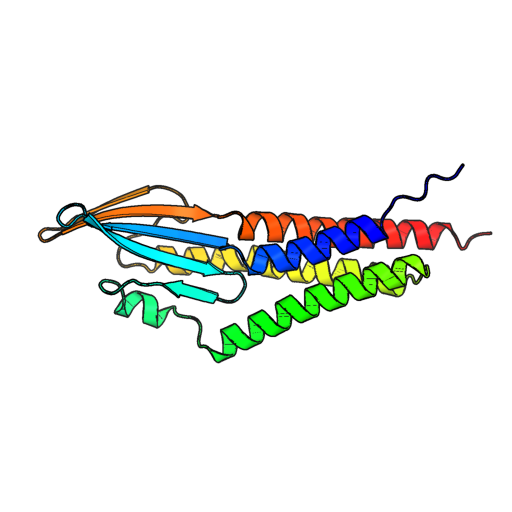LA A 1 86 ? -14.710 7.303 11.296 1.00 92.50 86 ALA A N 1
ATOM 680 C CA . ALA A 1 86 ? -16.006 7.192 11.963 1.00 92.50 86 ALA A CA 1
ATOM 681 C C . ALA A 1 86 ? -15.910 6.354 13.249 1.00 92.50 86 ALA A C 1
ATOM 683 O O . ALA A 1 86 ? -16.433 6.741 14.298 1.00 92.50 86 ALA A O 1
ATOM 684 N N . SER A 1 87 ? -15.178 5.239 13.202 1.00 89.88 87 SER A N 1
ATOM 685 C CA . SER A 1 87 ? -14.932 4.393 14.373 1.00 89.88 87 SER A CA 1
ATOM 686 C C . SER A 1 87 ? -14.150 5.142 15.455 1.00 89.88 87 SER A C 1
ATOM 688 O O . SER A 1 87 ? -14.510 5.055 16.630 1.00 89.88 87 SER A O 1
ATOM 690 N N . ALA A 1 88 ? -13.152 5.951 15.088 1.00 88.94 88 ALA A N 1
ATOM 691 C CA . ALA A 1 88 ? -12.398 6.789 16.024 1.00 88.94 88 ALA A CA 1
ATOM 692 C C . ALA A 1 88 ? -13.296 7.778 1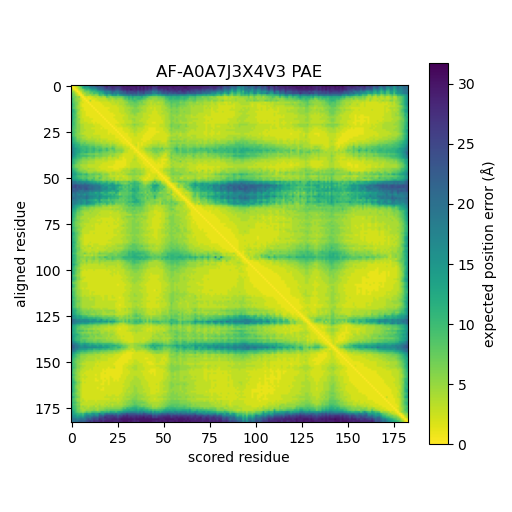6.793 1.00 88.94 88 ALA A C 1
ATOM 694 O O . ALA A 1 88 ? -13.174 7.914 18.019 1.00 88.94 88 ALA A O 1
ATOM 695 N N . LEU A 1 89 ? -14.240 8.416 16.091 1.00 88.31 89 LEU A N 1
ATOM 696 C CA . LEU A 1 89 ? -15.229 9.329 16.678 1.00 88.31 89 LEU A CA 1
ATOM 697 C C . LEU A 1 89 ? -16.222 8.597 17.595 1.00 88.31 89 LEU A C 1
ATOM 699 O O . LEU A 1 89 ? -16.622 9.114 18.638 1.00 88.31 89 LEU A O 1
ATOM 703 N N . LEU A 1 90 ? -16.617 7.373 17.247 1.00 87.25 90 LEU A N 1
ATOM 704 C CA . LEU A 1 90 ? -17.530 6.571 18.068 1.00 87.25 90 LEU A CA 1
ATOM 705 C C . LEU A 1 90 ? -16.849 5.960 19.304 1.00 87.25 90 LEU A C 1
ATOM 707 O O . LEU A 1 90 ? -17.507 5.776 20.334 1.00 87.25 90 LEU A O 1
ATOM 711 N N . ILE A 1 91 ? -15.538 5.709 19.252 1.00 83.88 91 ILE A N 1
ATOM 712 C CA . ILE A 1 91 ? -14.732 5.330 20.425 1.00 83.88 91 ILE A CA 1
ATOM 713 C C . ILE A 1 91 ? -14.728 6.458 21.463 1.00 83.88 91 ILE A C 1
ATOM 715 O O . ILE A 1 91 ? -14.832 6.177 22.658 1.00 83.88 91 ILE A O 1
ATOM 719 N N . PHE A 1 92 ? -14.714 7.726 21.033 1.00 81.50 92 PHE A N 1
ATOM 720 C CA . PHE A 1 92 ? -14.858 8.869 21.944 1.00 81.50 92 PHE A CA 1
ATOM 721 C C . PHE A 1 92 ? -16.187 8.817 22.716 1.00 81.50 92 PHE A C 1
ATOM 723 O O . PHE A 1 92 ? -16.231 9.069 23.919 1.00 81.50 92 PHE A O 1
ATOM 730 N N . LYS A 1 93 ? -17.261 8.368 22.051 1.00 83.12 93 LYS A N 1
ATOM 731 C CA . LYS A 1 93 ? -18.579 8.101 22.658 1.00 83.12 93 LYS A CA 1
ATOM 732 C C . LYS A 1 93 ? -18.651 6.764 23.419 1.00 83.12 93 LYS A C 1
ATOM 734 O O . LYS A 1 93 ? -19.745 6.301 23.733 1.00 83.12 93 LYS A O 1
ATOM 739 N N . ARG A 1 94 ? -17.506 6.126 23.699 1.00 81.31 94 ARG A N 1
ATOM 740 C CA . ARG A 1 94 ? -17.362 4.860 24.443 1.00 81.31 94 ARG A CA 1
ATOM 741 C C . ARG A 1 94 ? -18.150 3.677 23.860 1.00 81.31 94 ARG A C 1
ATOM 743 O O . ARG A 1 94 ? -18.543 2.762 24.583 1.00 81.31 94 ARG A O 1
ATOM 750 N N . ARG A 1 95 ? -18.371 3.647 22.541 1.00 85.56 95 ARG A N 1
ATOM 751 C CA . ARG A 1 95 ? -19.070 2.534 21.876 1.00 85.56 95 ARG A CA 1
ATOM 752 C C . ARG A 1 95 ? -18.112 1.367 21.628 1.00 85.56 95 ARG A C 1
ATOM 754 O O . ARG A 1 95 ? -17.281 1.425 20.729 1.00 85.56 95 ARG A O 1
ATOM 761 N N . ARG A 1 96 ? -18.280 0.263 22.365 1.00 85.94 96 ARG A N 1
ATOM 762 C CA . ARG A 1 96 ? -17.454 -0.956 22.222 1.00 85.94 96 ARG A CA 1
ATOM 763 C C . ARG A 1 96 ? -17.442 -1.527 20.800 1.00 85.94 96 ARG A C 1
ATOM 765 O O . ARG A 1 96 ? -16.403 -1.997 20.348 1.00 85.94 96 ARG A O 1
ATOM 772 N N . VAL A 1 97 ? -18.577 -1.473 20.101 1.00 90.06 97 VAL A N 1
ATOM 773 C CA . VAL A 1 97 ? -18.693 -1.952 18.712 1.00 90.06 97 VAL A CA 1
ATOM 774 C C . VAL A 1 97 ? -17.713 -1.215 17.795 1.00 90.06 97 VAL A C 1
ATOM 776 O O . VAL A 1 97 ? -17.070 -1.846 16.965 1.00 90.06 97 VAL A O 1
ATOM 779 N N . ALA A 1 98 ? -17.505 0.089 18.005 1.00 90.69 98 ALA A N 1
ATOM 780 C CA . ALA A 1 98 ? -16.577 0.883 17.204 1.00 90.69 98 ALA A CA 1
ATOM 781 C C . ALA A 1 98 ? -15.115 0.445 17.378 1.00 90.69 98 ALA A C 1
ATOM 783 O O . ALA A 1 98 ? -14.354 0.460 16.419 1.00 90.69 98 ALA A O 1
ATOM 784 N N . SER A 1 99 ? -14.719 -0.003 18.574 1.00 91.25 99 SER A N 1
ATOM 785 C CA . SER A 1 99 ? -13.373 -0.542 18.812 1.00 91.25 99 SER A CA 1
ATOM 786 C C . SER A 1 99 ? -13.127 -1.851 18.063 1.00 91.25 99 SER A C 1
ATOM 788 O O . SER A 1 99 ? -12.040 -2.065 17.533 1.00 91.25 99 SER A O 1
ATOM 790 N N . VAL A 1 100 ? -14.147 -2.714 17.997 1.00 92.88 100 VAL A N 1
ATOM 791 C CA . VAL A 1 100 ? -14.080 -3.975 17.245 1.00 92.88 100 VAL A CA 1
ATOM 792 C C . VAL A 1 100 ? -14.028 -3.700 15.744 1.00 92.88 100 VAL A C 1
ATOM 794 O O . VAL A 1 100 ? -13.191 -4.278 15.059 1.00 92.88 100 VAL A O 1
ATOM 797 N N . LEU A 1 101 ? -14.859 -2.778 15.248 1.00 93.94 101 LEU A N 1
ATOM 798 C CA . LEU A 1 101 ? -14.842 -2.361 13.844 1.00 93.94 101 LEU A CA 1
ATOM 799 C C . LEU A 1 101 ? -13.493 -1.756 13.445 1.00 93.94 101 LEU A C 1
ATOM 801 O O . LEU A 1 101 ? -12.952 -2.135 12.412 1.00 93.94 101 LEU A O 1
ATOM 805 N N . LEU A 1 102 ? -12.908 -0.889 14.279 1.00 94.44 102 LEU A N 1
ATOM 806 C CA . LEU A 1 102 ? -11.584 -0.314 14.023 1.00 94.44 102 LEU A CA 1
ATOM 807 C C . LEU A 1 102 ? -10.511 -1.404 13.885 1.00 94.44 102 LEU A C 1
ATOM 809 O O . LEU A 1 102 ? -9.707 -1.366 12.955 1.00 94.44 102 LEU A O 1
ATOM 813 N N . ALA A 1 103 ? -10.526 -2.395 14.784 1.00 95.62 103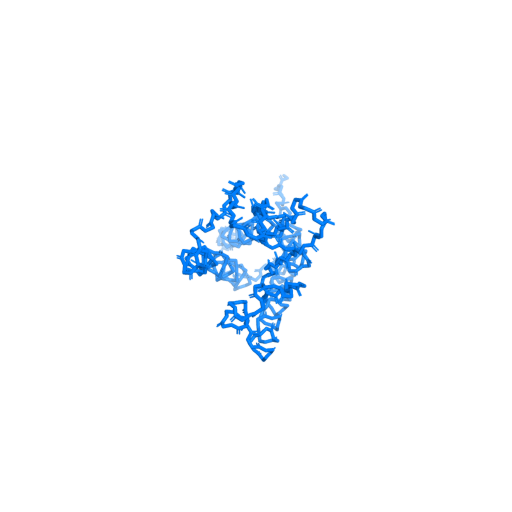 ALA A N 1
ATOM 814 C CA . ALA A 1 103 ? -9.590 -3.511 14.722 1.00 95.62 103 ALA A CA 1
ATOM 815 C C . ALA A 1 103 ? -9.805 -4.384 13.479 1.00 95.62 103 ALA A C 1
ATOM 817 O O . ALA A 1 103 ? -8.830 -4.798 12.857 1.00 95.62 103 ALA A O 1
ATOM 818 N N . ALA A 1 104 ? -11.061 -4.624 13.096 1.00 96.12 104 ALA A N 1
ATOM 819 C CA . ALA A 1 104 ? -11.394 -5.375 11.891 1.00 96.12 104 ALA A CA 1
ATOM 820 C C . ALA A 1 104 ? -10.921 -4.649 10.623 1.00 96.12 104 ALA A C 1
ATOM 822 O O . ALA A 1 104 ? -10.274 -5.269 9.786 1.00 96.12 104 ALA A O 1
ATOM 823 N N . VAL A 1 105 ? -11.159 -3.336 10.508 1.00 96.00 105 VAL A N 1
ATOM 824 C CA . VAL A 1 105 ? -10.661 -2.520 9.386 1.00 96.00 105 VAL A CA 1
ATOM 825 C C . VAL A 1 105 ? -9.138 -2.601 9.298 1.00 96.00 105 VAL A C 1
ATOM 827 O O . VAL A 1 105 ? -8.605 -2.865 8.224 1.00 96.00 105 VAL A O 1
ATOM 830 N N . GLY A 1 106 ? -8.437 -2.445 10.424 1.00 96.50 106 GLY A N 1
ATOM 831 C CA . GLY A 1 106 ? -6.981 -2.576 10.457 1.00 96.50 106 GLY A CA 1
ATOM 832 C C . GLY A 1 106 ? -6.489 -3.971 10.062 1.00 96.50 106 GLY A C 1
ATOM 833 O O . GLY A 1 106 ? -5.511 -4.081 9.332 1.00 96.50 106 GLY A O 1
ATOM 834 N N . ALA A 1 107 ? -7.173 -5.034 10.494 1.00 97.38 107 ALA A N 1
ATOM 835 C CA . ALA A 1 107 ? -6.807 -6.410 10.161 1.00 97.38 107 ALA A CA 1
ATOM 836 C C . ALA A 1 107 ? -7.023 -6.728 8.674 1.00 97.38 107 ALA A C 1
ATOM 838 O O . ALA A 1 107 ? -6.151 -7.324 8.046 1.00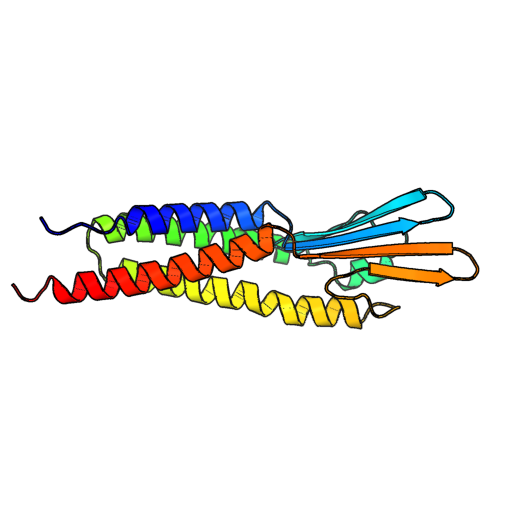 97.38 107 ALA A O 1
ATOM 839 N N . VAL A 1 108 ? -8.150 -6.297 8.098 1.00 96.69 108 VAL A N 1
ATOM 840 C CA . VAL A 1 108 ? -8.412 -6.457 6.660 1.00 96.69 108 VAL A CA 1
ATOM 841 C C . VAL A 1 108 ? -7.409 -5.636 5.850 1.00 96.69 108 VAL A C 1
ATOM 843 O O . VAL A 1 108 ? -6.876 -6.144 4.868 1.00 96.69 108 VAL A O 1
ATOM 846 N N . TYR A 1 109 ? -7.092 -4.411 6.280 1.00 95.69 109 TYR A N 1
ATOM 847 C CA . TYR A 1 109 ? -6.099 -3.593 5.586 1.00 95.69 109 TYR A CA 1
ATOM 848 C C . TYR A 1 109 ? -4.688 -4.186 5.678 1.00 95.69 109 TYR A C 1
ATOM 850 O O . TYR A 1 109 ? -3.982 -4.226 4.679 1.00 95.69 109 TYR A O 1
ATOM 858 N N . LEU A 1 110 ? -4.306 -4.749 6.831 1.00 97.00 110 LEU A N 1
ATOM 859 C CA . LEU A 1 110 ? -3.047 -5.484 6.974 1.00 97.00 110 LEU A CA 1
ATOM 860 C C . LEU A 1 110 ? -3.000 -6.691 6.031 1.00 97.00 110 LEU A C 1
ATOM 862 O O . LEU A 1 110 ? -1.994 -6.900 5.362 1.00 97.00 110 LEU A O 1
ATOM 866 N N . ALA A 1 111 ? -4.081 -7.472 5.955 1.00 96.81 111 ALA A N 1
ATOM 867 C CA . ALA A 1 111 ? -4.164 -8.607 5.039 1.00 96.81 111 ALA A CA 1
ATOM 868 C C . ALA A 1 111 ? -4.032 -8.161 3.574 1.00 96.81 111 ALA A C 1
ATOM 870 O O . ALA A 1 111 ? -3.302 -8.791 2.816 1.00 96.81 111 ALA A O 1
ATOM 871 N N . TYR A 1 112 ? -4.669 -7.047 3.202 1.00 94.31 112 TYR A N 1
ATOM 872 C CA . TYR A 1 112 ? -4.540 -6.436 1.879 1.00 94.31 112 TYR A CA 1
ATOM 873 C C . TYR A 1 112 ? -3.090 -6.017 1.583 1.00 94.31 112 TYR A C 1
ATOM 875 O O . TYR A 1 112 ? -2.544 -6.369 0.539 1.00 94.31 112 TYR A O 1
ATOM 883 N N . THR A 1 113 ? -2.428 -5.343 2.529 1.00 95.00 113 THR A N 1
ATOM 884 C CA . THR A 1 113 ? -1.011 -4.966 2.423 1.00 95.00 113 THR A CA 1
ATOM 885 C C . THR A 1 113 ? -0.088 -6.176 2.302 1.00 95.00 113 THR A C 1
ATOM 887 O O . THR A 1 113 ? 0.854 -6.147 1.519 1.00 95.00 113 THR A O 1
ATOM 890 N N . LEU A 1 114 ? -0.332 -7.253 3.049 1.00 95.94 114 LEU A N 1
ATOM 891 C CA . LEU A 1 114 ? 0.502 -8.457 2.980 1.00 95.94 114 LEU A CA 1
ATOM 892 C C . LEU A 1 114 ? 0.260 -9.257 1.695 1.00 95.94 114 LEU A C 1
ATOM 894 O O . LEU A 1 114 ? 1.208 -9.812 1.144 1.00 95.94 114 LEU A O 1
ATOM 898 N N . ALA A 1 115 ? -0.974 -9.274 1.184 1.00 93.50 115 ALA A N 1
ATOM 899 C CA . ALA A 1 115 ? -1.323 -9.916 -0.084 1.00 93.50 115 ALA A CA 1
ATOM 900 C C . ALA A 1 115 ? -0.652 -9.250 -1.299 1.00 93.50 115 ALA A C 1
ATOM 902 O O . ALA A 1 115 ? -0.503 -9.888 -2.338 1.00 93.50 115 ALA A O 1
ATOM 903 N N . PHE A 1 116 ? -0.187 -8.005 -1.167 1.00 92.00 116 PHE A N 1
ATOM 904 C CA . PHE A 1 116 ? 0.606 -7.339 -2.198 1.00 92.00 116 PHE A CA 1
ATOM 905 C C . PHE A 1 116 ? 1.939 -8.046 -2.484 1.00 92.00 116 PHE A C 1
ATOM 907 O O . PHE A 1 116 ? 2.358 -8.099 -3.635 1.00 92.00 116 PHE A O 1
ATOM 914 N N . LEU A 1 117 ? 2.597 -8.621 -1.471 1.00 93.00 117 LEU A N 1
ATOM 915 C CA . LEU A 1 117 ? 3.909 -9.255 -1.633 1.00 93.00 117 LEU A CA 1
ATOM 916 C C . LEU A 1 117 ? 3.912 -10.461 -2.586 1.00 93.00 117 LEU A C 1
ATOM 918 O O . LEU A 1 117 ? 4.744 -10.459 -3.491 1.00 93.00 117 LEU A O 1
ATOM 922 N N . PRO A 1 118 ? 3.034 -11.476 -2.441 1.00 91.25 118 PRO A N 1
ATOM 923 C CA . PRO A 1 118 ? 3.007 -12.596 -3.379 1.00 91.25 118 PRO A CA 1
ATOM 924 C C . PRO A 1 118 ? 2.615 -12.157 -4.795 1.00 91.25 118 PRO A C 1
ATOM 926 O O . PRO A 1 118 ? 3.200 -12.654 -5.750 1.00 91.25 118 PRO A O 1
ATOM 929 N N . VAL A 1 119 ? 1.707 -11.184 -4.938 1.00 88.38 119 VAL A N 1
ATOM 930 C CA . VAL A 1 119 ? 1.327 -10.628 -6.251 1.00 88.38 119 VAL A CA 1
ATOM 931 C C . VAL A 1 119 ? 2.512 -9.923 -6.912 1.00 88.38 119 VAL A C 1
ATOM 933 O O . VAL A 1 119 ? 2.783 -10.130 -8.093 1.00 88.38 119 VAL A O 1
ATOM 936 N N . LEU A 1 120 ? 3.253 -9.114 -6.150 1.00 90.00 120 LEU A N 1
ATOM 937 C CA . LEU A 1 120 ? 4.469 -8.471 -6.637 1.00 90.00 120 LEU A CA 1
ATOM 938 C C . LEU A 1 120 ? 5.531 -9.514 -7.003 1.00 90.00 120 LEU A C 1
ATOM 940 O O . LEU A 1 120 ? 6.159 -9.391 -8.049 1.00 90.00 120 LEU A O 1
ATOM 944 N N . HIS A 1 121 ? 5.716 -10.536 -6.166 1.00 90.19 121 HIS A N 1
ATOM 945 C CA . HIS A 1 121 ? 6.678 -11.609 -6.401 1.00 90.19 121 HIS A CA 1
ATOM 946 C C . HIS A 1 121 ? 6.387 -12.363 -7.704 1.00 90.19 121 HIS A C 1
ATOM 948 O O . HIS A 1 121 ? 7.284 -12.538 -8.527 1.00 90.19 121 HIS A O 1
ATOM 954 N N . GLU A 1 122 ? 5.132 -12.756 -7.924 1.00 86.19 122 GLU A N 1
ATOM 955 C CA . GLU A 1 122 ? 4.688 -13.382 -9.172 1.00 86.19 122 GLU A CA 1
ATOM 956 C C . GLU A 1 122 ? 4.925 -12.453 -10.371 1.00 86.19 122 GLU A C 1
ATOM 958 O O . GLU A 1 122 ? 5.478 -12.872 -11.388 1.00 86.19 122 GLU A O 1
ATOM 963 N N . GLY A 1 123 ? 4.612 -11.161 -10.230 1.00 82.38 123 GLY A N 1
ATOM 964 C CA . GLY A 1 123 ? 4.880 -10.168 -11.267 1.00 82.38 123 GLY A CA 1
ATOM 965 C C . GLY A 1 123 ? 6.363 -10.084 -11.640 1.00 82.38 123 GLY A C 1
ATOM 966 O O . GLY A 1 123 ? 6.704 -10.159 -12.814 1.00 82.38 123 GLY A O 1
ATOM 967 N N . VAL A 1 124 ? 7.271 -9.972 -10.668 1.00 84.88 124 VAL A N 1
ATOM 968 C CA . VAL A 1 124 ? 8.703 -9.786 -10.968 1.00 84.88 124 VAL A CA 1
ATOM 969 C C . VAL A 1 124 ? 9.418 -11.067 -11.418 1.00 84.88 124 VAL A C 1
ATOM 971 O O . VAL A 1 124 ? 10.410 -10.988 -12.141 1.00 84.88 124 VAL A O 1
ATOM 974 N N . THR A 1 125 ? 8.914 -12.242 -11.032 1.00 82.62 125 THR A N 1
ATOM 975 C CA . THR A 1 125 ? 9.479 -13.553 -11.416 1.00 82.62 125 THR A CA 1
ATOM 976 C C . THR A 1 125 ? 8.998 -14.033 -12.783 1.00 82.62 125 THR A C 1
ATOM 978 O O . THR A 1 125 ? 9.709 -14.767 -13.461 1.00 82.62 125 THR A O 1
ATOM 981 N N . THR A 1 126 ? 7.824 -13.585 -13.232 1.00 80.25 126 THR A N 1
ATOM 982 C CA . THR A 1 126 ? 7.302 -13.862 -14.584 1.00 80.25 126 THR A CA 1
ATOM 983 C C . THR A 1 126 ? 7.791 -12.861 -15.638 1.00 80.25 126 THR A C 1
ATOM 985 O O . THR A 1 126 ? 7.428 -12.950 -16.816 1.00 80.25 126 THR A O 1
ATOM 988 N N . ALA A 1 127 ? 8.621 -11.894 -15.240 1.00 74.94 127 ALA A N 1
ATOM 989 C CA . ALA A 1 127 ? 9.307 -11.001 -16.159 1.00 74.94 127 ALA A CA 1
ATOM 990 C C . ALA A 1 127 ? 10.315 -11.758 -17.051 1.00 74.94 127 ALA A C 1
ATOM 992 O O . ALA A 1 127 ? 10.861 -12.777 -16.635 1.00 74.94 127 ALA A O 1
ATOM 993 N N . PRO A 1 128 ? 10.609 -11.272 -18.278 1.00 69.94 128 PRO A N 1
ATOM 994 C CA . PRO A 1 128 ? 11.549 -11.934 -19.197 1.00 69.94 128 PRO A CA 1
ATOM 995 C C . PRO A 1 128 ? 12.953 -12.166 -18.614 1.00 69.94 128 PRO A C 1
ATOM 997 O O . PRO A 1 128 ? 13.697 -13.028 -19.076 1.00 69.94 128 PRO A O 1
ATOM 1000 N N . ARG A 1 129 ? 13.317 -11.374 -17.606 1.00 75.62 129 ARG A N 1
ATOM 1001 C CA . ARG A 1 129 ? 14.460 -11.568 -16.718 1.00 75.62 129 ARG A CA 1
ATOM 1002 C C . ARG A 1 129 ? 13.916 -11.505 -15.297 1.00 75.62 129 ARG A C 1
ATOM 1004 O O . ARG A 1 129 ? 13.048 -10.676 -15.054 1.00 75.62 129 ARG A O 1
ATOM 1011 N N . GLU A 1 130 ? 14.428 -12.323 -14.383 1.00 81.25 130 GLU A N 1
ATOM 1012 C CA . GLU A 1 130 ? 14.052 -12.247 -12.968 1.00 81.25 130 GLU A CA 1
ATOM 1013 C C . GLU A 1 130 ? 14.420 -10.864 -12.416 1.00 81.25 130 GLU A C 1
ATOM 1015 O O . GLU A 1 130 ? 15.592 -10.554 -12.188 1.00 81.25 130 GLU A O 1
ATOM 1020 N N . ILE A 1 131 ? 13.415 -10.001 -12.257 1.00 87.06 131 ILE A N 1
ATOM 1021 C CA . ILE A 1 131 ? 13.594 -8.673 -11.677 1.00 87.06 131 ILE A CA 1
ATOM 1022 C C . ILE A 1 131 ? 13.592 -8.857 -10.152 1.00 87.06 131 ILE A C 1
ATOM 1024 O O . ILE A 1 131 ? 12.695 -9.513 -9.617 1.00 87.06 131 ILE A O 1
ATOM 1028 N N . PRO A 1 132 ? 14.571 -8.315 -9.409 1.00 90.12 132 PRO A N 1
ATOM 1029 C CA . PRO A 1 132 ? 14.521 -8.388 -7.956 1.00 90.12 132 PRO A CA 1
ATOM 1030 C C . PRO A 1 132 ? 13.309 -7.604 -7.431 1.00 90.12 132 PRO A C 1
ATOM 1032 O O . PRO A 1 132 ? 12.960 -6.550 -7.955 1.00 90.12 132 PRO A O 1
ATOM 1035 N N . MET A 1 133 ? 12.669 -8.084 -6.360 1.00 90.50 133 MET A N 1
ATOM 1036 C CA . MET A 1 133 ? 11.621 -7.300 -5.683 1.00 90.50 133 MET A CA 1
ATOM 1037 C C . MET A 1 133 ? 12.191 -6.020 -5.056 1.00 90.50 133 MET A C 1
ATOM 1039 O O . MET A 1 133 ? 11.486 -5.023 -4.923 1.00 90.50 133 MET A O 1
ATOM 1043 N N . GLN A 1 134 ? 13.457 -6.059 -4.647 1.00 94.56 134 GLN A N 1
ATOM 1044 C CA . GLN A 1 134 ? 14.193 -4.919 -4.128 1.00 94.56 134 GLN A CA 1
ATOM 1045 C C . GLN A 1 134 ? 15.676 -5.091 -4.453 1.00 94.56 134 GLN A C 1
ATOM 1047 O O . GLN A 1 134 ? 16.234 -6.167 -4.232 1.00 94.56 134 GLN A O 1
ATOM 1052 N N . GLY A 1 135 ? 16.311 -4.027 -4.937 1.00 94.12 135 GLY A N 1
ATOM 1053 C CA . GLY A 1 135 ? 17.717 -4.016 -5.322 1.00 94.12 135 GLY A CA 1
ATOM 1054 C C . GLY A 1 135 ? 17.931 -3.528 -6.748 1.00 94.12 135 GLY A C 1
ATOM 1055 O O . GLY A 1 135 ? 17.055 -2.911 -7.358 1.00 94.12 135 GLY A O 1
ATOM 1056 N N . GLU A 1 136 ? 19.119 -3.814 -7.265 1.00 94.12 136 GLU A N 1
ATOM 1057 C CA . GLU A 1 136 ? 19.572 -3.368 -8.578 1.00 94.12 136 GLU A CA 1
ATOM 1058 C C . GLU A 1 136 ? 19.836 -4.566 -9.490 1.00 94.12 136 GLU A C 1
ATOM 1060 O O . GLU A 1 136 ? 20.289 -5.621 -9.040 1.00 94.12 136 GLU A O 1
ATOM 1065 N N . LEU A 1 137 ? 19.566 -4.395 -10.780 1.00 91.06 137 LEU A N 1
ATOM 1066 C CA . LEU A 1 137 ? 19.834 -5.382 -11.816 1.00 91.06 137 LEU A CA 1
ATOM 1067 C C . LEU A 1 137 ? 20.387 -4.681 -13.057 1.00 91.06 137 LEU A C 1
ATOM 1069 O O . LEU A 1 137 ? 19.802 -3.727 -13.571 1.00 91.06 137 LEU A O 1
ATOM 1073 N N . TRP A 1 138 ? 21.500 -5.198 -13.565 1.00 90.81 138 TRP A N 1
ATOM 1074 C CA . TRP A 1 138 ? 22.105 -4.758 -14.816 1.00 90.81 138 TRP A CA 1
ATOM 1075 C C . TRP A 1 138 ? 21.800 -5.790 -15.896 1.00 90.81 138 TRP A C 1
ATOM 1077 O O . TRP A 1 138 ? 22.144 -6.964 -15.756 1.00 90.81 138 TRP A O 1
ATOM 1087 N N . ILE A 1 139 ? 21.135 -5.358 -16.963 1.00 87.12 139 ILE A N 1
ATOM 1088 C CA . ILE A 1 139 ? 20.779 -6.205 -18.100 1.00 87.12 139 ILE A CA 1
ATOM 1089 C C . ILE A 1 139 ? 21.607 -5.737 -19.290 1.00 87.12 139 ILE A C 1
ATOM 1091 O O . ILE A 1 139 ? 21.458 -4.602 -19.737 1.00 87.12 139 ILE A O 1
ATOM 1095 N N . TYR A 1 140 ? 22.465 -6.614 -19.801 1.00 87.19 140 TYR A N 1
ATOM 1096 C CA . TYR A 1 140 ? 23.277 -6.361 -20.987 1.00 87.19 140 TYR A CA 1
ATOM 1097 C C . TYR A 1 140 ? 22.767 -7.234 -22.132 1.00 87.19 140 TYR A C 1
ATOM 1099 O O . TYR A 1 140 ? 22.814 -8.460 -22.042 1.00 87.19 140 TYR A O 1
ATOM 1107 N N . GLU A 1 141 ? 22.278 -6.604 -23.194 1.00 82.31 141 GLU A N 1
ATOM 1108 C CA . GLU A 1 141 ? 21.811 -7.259 -24.416 1.00 82.31 141 GLU A CA 1
ATOM 1109 C C . GLU A 1 141 ? 22.574 -6.694 -25.621 1.00 82.31 141 GLU A C 1
ATOM 1111 O O . GLU A 1 141 ? 23.169 -5.618 -25.562 1.00 82.31 141 GLU A O 1
ATOM 1116 N N . VAL A 1 142 ? 22.559 -7.415 -26.745 1.00 79.19 142 VAL A N 1
ATOM 1117 C CA . VAL A 1 142 ? 23.349 -7.060 -27.945 1.00 79.19 142 VAL A CA 1
ATOM 1118 C C . VAL A 1 142 ? 23.033 -5.649 -28.467 1.00 79.19 142 VAL A C 1
ATOM 1120 O O . VAL A 1 142 ? 23.906 -4.985 -29.019 1.00 79.19 142 VAL A O 1
ATOM 1123 N N . PHE A 1 143 ? 21.796 -5.181 -28.279 1.00 77.31 143 PHE A N 1
ATOM 1124 C CA . PHE A 1 143 ? 21.312 -3.904 -28.814 1.00 77.31 143 PHE A CA 1
ATOM 1125 C C . PHE A 1 143 ? 21.080 -2.822 -27.756 1.00 77.31 143 PHE A C 1
ATOM 1127 O O . PHE A 1 143 ? 20.882 -1.665 -28.121 1.00 77.31 143 PHE A O 1
ATOM 1134 N N . TYR A 1 144 ? 21.079 -3.171 -26.469 1.00 76.25 144 TYR A N 1
ATOM 1135 C CA . TYR A 1 144 ? 20.775 -2.233 -25.391 1.00 76.25 144 TYR A CA 1
ATOM 1136 C C . TYR A 1 144 ? 21.346 -2.709 -24.055 1.00 76.25 144 TYR A C 1
ATOM 1138 O O . TYR A 1 144 ? 21.490 -3.904 -23.806 1.00 76.25 144 TYR A O 1
ATOM 1146 N N . SER A 1 145 ? 21.597 -1.758 -23.158 1.00 87.12 145 SER A N 1
ATOM 1147 C CA . SER A 1 145 ? 21.975 -2.046 -21.774 1.00 87.12 145 SER A CA 1
ATOM 1148 C C . SER A 1 145 ? 21.056 -1.282 -20.833 1.00 87.12 145 SER A C 1
ATOM 1150 O O . SER A 1 145 ? 20.919 -0.064 -20.965 1.00 87.12 145 SER A O 1
ATOM 1152 N N . LEU A 1 146 ? 20.432 -1.981 -19.887 1.00 88.38 146 LEU A N 1
ATOM 1153 C CA . LEU A 1 146 ? 19.494 -1.411 -18.922 1.00 88.38 146 LEU A CA 1
ATOM 1154 C C . LEU A 1 146 ? 20.059 -1.512 -17.509 1.00 88.38 146 LEU A C 1
ATOM 1156 O O . LEU A 1 146 ? 20.589 -2.547 -17.108 1.00 88.38 146 LEU A O 1
ATOM 1160 N N . HIS A 1 147 ? 19.873 -0.450 -16.738 1.00 91.75 147 HIS A N 1
ATOM 1161 C CA . HIS A 1 147 ? 20.040 -0.454 -15.296 1.00 91.75 147 HIS A CA 1
ATOM 1162 C C . HIS A 1 147 ? 18.665 -0.333 -14.641 1.00 91.75 147 HIS A C 1
ATOM 1164 O O . HIS A 1 147 ? 17.969 0.669 -14.817 1.00 91.75 147 HIS A O 1
ATOM 1170 N N . VAL A 1 148 ? 18.267 -1.377 -13.923 1.00 91.19 148 VAL A N 1
ATOM 1171 C CA . VAL A 1 148 ? 16.975 -1.492 -13.253 1.00 91.19 148 VAL A CA 1
ATOM 1172 C C . VAL A 1 148 ? 17.190 -1.332 -11.754 1.00 91.19 148 VAL A C 1
ATOM 1174 O O . VAL A 1 148 ? 17.995 -2.050 -11.170 1.00 91.19 148 VAL A O 1
ATOM 1177 N N . VAL A 1 149 ? 16.447 -0.425 -11.127 1.00 95.19 149 VAL A N 1
ATOM 1178 C CA . VAL A 1 149 ? 16.459 -0.200 -9.677 1.00 95.19 149 VAL A CA 1
ATOM 1179 C C . VAL A 1 149 ? 15.048 -0.391 -9.152 1.00 95.19 149 VAL A C 1
ATOM 1181 O O . VAL A 1 149 ? 14.116 0.249 -9.638 1.00 95.19 149 VAL A O 1
ATOM 1184 N N . THR A 1 150 ? 14.894 -1.253 -8.154 1.00 95.25 150 THR A N 1
ATOM 1185 C CA . THR A 1 150 ? 13.606 -1.608 -7.546 1.00 95.25 150 THR A CA 1
ATOM 1186 C C . THR A 1 150 ? 13.640 -1.397 -6.040 1.00 95.25 150 THR A C 1
ATOM 1188 O O . THR A 1 150 ? 14.640 -1.703 -5.385 1.00 95.25 150 THR A O 1
ATOM 1191 N N . TYR A 1 151 ? 12.561 -0.870 -5.468 1.00 96.50 151 TYR A N 1
ATOM 1192 C CA . TYR A 1 151 ? 12.450 -0.695 -4.021 1.00 96.50 151 TYR A CA 1
ATOM 1193 C C . TYR A 1 151 ? 10.997 -0.539 -3.569 1.00 96.50 151 TYR A C 1
ATOM 1195 O O . TYR A 1 151 ? 10.132 -0.073 -4.313 1.00 96.50 151 TYR A O 1
ATOM 1203 N N . PHE A 1 152 ? 10.741 -0.901 -2.310 1.00 97.12 152 PHE A N 1
ATOM 1204 C CA . PHE A 1 152 ? 9.520 -0.503 -1.618 1.00 97.12 152 PHE A CA 1
ATOM 1205 C C . PHE A 1 152 ? 9.618 0.964 -1.217 1.00 97.12 152 PHE A C 1
ATOM 1207 O O . PHE A 1 152 ? 10.619 1.396 -0.645 1.00 97.12 152 PHE A O 1
ATOM 1214 N N . ASP A 1 153 ? 8.573 1.723 -1.515 1.00 96.69 153 ASP A N 1
ATOM 1215 C CA . ASP A 1 153 ? 8.514 3.155 -1.239 1.00 96.69 153 ASP A CA 1
ATOM 1216 C C . ASP A 1 153 ? 7.647 3.428 0.005 1.00 96.69 153 ASP A C 1
ATOM 1218 O O . ASP A 1 153 ? 7.035 2.527 0.596 1.00 96.69 153 ASP A O 1
ATOM 1222 N N . VAL A 1 154 ? 7.610 4.684 0.446 1.00 96.75 154 VAL A N 1
ATOM 1223 C CA . VAL A 1 154 ? 6.992 5.130 1.697 1.00 96.75 154 VAL A CA 1
ATOM 1224 C C . VAL A 1 154 ? 5.531 4.692 1.824 1.00 96.75 154 VAL A C 1
ATOM 1226 O O . VAL A 1 154 ? 5.087 4.386 2.930 1.00 96.75 154 VAL A O 1
ATOM 1229 N N . GLY A 1 155 ? 4.790 4.585 0.715 1.00 96.75 155 GLY A N 1
ATOM 1230 C CA . GLY A 1 155 ? 3.392 4.156 0.728 1.00 96.75 155 GLY A CA 1
ATOM 1231 C C . GLY A 1 155 ? 3.208 2.760 1.324 1.00 96.75 155 GLY A C 1
ATOM 1232 O O . GLY A 1 155 ? 2.308 2.562 2.144 1.00 96.75 155 GLY A O 1
ATOM 1233 N N . TYR A 1 156 ? 4.105 1.819 1.016 1.00 96.94 156 TYR A N 1
ATOM 1234 C CA . TYR A 1 156 ? 4.038 0.461 1.559 1.00 96.94 156 TYR A CA 1
ATOM 1235 C C . TYR A 1 156 ? 4.246 0.464 3.078 1.00 96.94 156 TYR A C 1
ATOM 1237 O O . TYR A 1 156 ? 3.429 -0.083 3.824 1.00 96.94 156 TYR A O 1
ATOM 1245 N N . TYR A 1 157 ? 5.270 1.168 3.563 1.00 97.31 157 TYR A N 1
ATOM 1246 C CA . TYR A 1 157 ? 5.556 1.262 4.998 1.00 97.31 157 TYR A CA 1
ATOM 1247 C C . TYR A 1 157 ? 4.458 2.003 5.775 1.00 97.31 157 TYR A C 1
ATOM 1249 O O . TYR A 1 157 ? 4.105 1.597 6.885 1.00 97.31 157 TYR A O 1
ATOM 1257 N N . LEU A 1 158 ? 3.861 3.044 5.185 1.00 97.44 158 LEU A N 1
ATOM 1258 C CA . LEU A 1 158 ? 2.708 3.741 5.762 1.00 97.44 158 LEU A CA 1
ATOM 1259 C C . LEU A 1 158 ? 1.489 2.818 5.880 1.00 97.44 158 LEU A C 1
ATOM 1261 O O . LEU A 1 158 ? 0.759 2.895 6.874 1.00 97.44 158 LEU A O 1
ATOM 1265 N N . SER A 1 159 ? 1.273 1.927 4.908 1.00 96.62 159 SER A N 1
ATOM 1266 C CA . SER A 1 159 ? 0.167 0.966 4.963 1.00 96.62 159 SER A CA 1
ATOM 1267 C C . SER A 1 159 ? 0.336 -0.026 6.124 1.00 96.62 159 SER A C 1
ATOM 1269 O O . SER A 1 159 ? -0.587 -0.172 6.922 1.00 96.62 159 SER A O 1
ATOM 1271 N N . LEU A 1 160 ? 1.542 -0.578 6.324 1.00 97.12 160 LEU A N 1
ATOM 1272 C CA . LEU A 1 160 ? 1.862 -1.456 7.459 1.00 97.12 160 LEU A CA 1
ATOM 1273 C C . LEU A 1 160 ? 1.714 -0.740 8.808 1.00 97.12 160 LEU A C 1
ATOM 1275 O O . LEU A 1 160 ? 1.112 -1.266 9.748 1.00 97.12 160 LEU A O 1
ATOM 1279 N N . ALA A 1 161 ? 2.265 0.472 8.915 1.00 96.94 161 ALA A N 1
ATOM 1280 C CA . ALA A 1 161 ? 2.209 1.247 10.149 1.00 96.94 161 ALA A CA 1
ATOM 1281 C C . ALA A 1 161 ? 0.760 1.599 10.519 1.00 96.94 161 ALA A C 1
ATOM 1283 O O . ALA A 1 161 ? 0.346 1.415 11.665 1.00 96.94 161 ALA A O 1
ATOM 1284 N N . SER A 1 162 ? -0.027 2.066 9.547 1.00 96.25 162 SER A N 1
ATOM 1285 C CA . SER A 1 162 ? -1.431 2.422 9.764 1.00 96.25 162 SER A CA 1
ATOM 1286 C C . SER A 1 162 ? -2.291 1.209 10.107 1.00 96.25 162 SER A C 1
ATOM 1288 O O . SER A 1 162 ? -3.070 1.280 11.060 1.00 96.25 162 SER A O 1
ATOM 1290 N N . SER A 1 163 ? -2.121 0.079 9.418 1.00 96.81 163 SER A N 1
ATOM 1291 C CA . SER A 1 163 ? -2.889 -1.137 9.691 1.00 96.81 163 SER A CA 1
ATOM 1292 C C . SER A 1 163 ? -2.615 -1.679 11.096 1.00 96.81 163 SER A C 1
ATOM 1294 O O . SER A 1 163 ? -3.560 -1.953 11.841 1.00 96.81 163 SER A O 1
ATOM 1296 N N . LEU A 1 164 ? -1.343 -1.753 11.510 1.00 96.81 164 LEU A N 1
ATOM 1297 C CA . LEU A 1 164 ? -0.962 -2.166 12.865 1.00 96.81 164 LEU A CA 1
ATOM 1298 C C . LEU A 1 164 ? -1.512 -1.202 13.920 1.00 96.81 164 LEU A C 1
ATOM 1300 O O . LEU A 1 164 ? -2.074 -1.642 14.926 1.00 96.81 164 LEU A O 1
ATOM 1304 N N . LEU A 1 165 ? -1.411 0.107 13.676 1.00 95.62 165 LEU A N 1
ATOM 1305 C CA . LEU A 1 165 ? -1.917 1.119 14.597 1.00 95.62 165 LEU A CA 1
ATOM 1306 C C . LEU A 1 165 ? -3.436 1.011 14.777 1.00 95.62 165 LEU A C 1
ATOM 1308 O O . LEU A 1 165 ? -3.918 1.116 15.908 1.00 95.62 165 LEU A O 1
ATOM 1312 N N . LEU A 1 166 ? -4.186 0.739 13.704 1.00 96.19 166 LEU A N 1
ATOM 1313 C CA . LEU A 1 166 ? -5.630 0.499 13.761 1.00 96.19 166 LEU A CA 1
ATOM 1314 C C . LEU A 1 166 ? -5.971 -0.733 14.609 1.00 96.19 166 LEU A C 1
ATOM 1316 O O . LEU A 1 166 ? -6.817 -0.617 15.504 1.00 96.19 166 LEU A O 1
ATOM 1320 N N . VAL A 1 167 ? -5.308 -1.885 14.400 1.00 96.69 167 VAL A N 1
ATOM 1321 C CA . VAL A 1 167 ? -5.635 -3.085 15.199 1.00 96.69 167 VAL A CA 1
ATOM 1322 C C . VAL A 1 167 ? -5.245 -2.912 16.658 1.00 96.69 167 VAL A C 1
ATOM 1324 O O . VAL A 1 167 ? -6.059 -3.196 17.538 1.00 96.69 167 VAL A O 1
ATOM 1327 N N . LEU A 1 168 ? -4.053 -2.385 16.938 1.00 95.38 168 LEU A N 1
ATOM 1328 C CA . LEU A 1 168 ? -3.598 -2.170 18.310 1.00 95.38 168 LEU A CA 1
ATOM 1329 C C . LEU A 1 168 ? -4.510 -1.183 19.042 1.00 95.38 168 LEU A C 1
ATOM 1331 O O . LEU A 1 168 ? -4.954 -1.465 20.156 1.00 95.38 168 LEU A O 1
ATOM 1335 N N . THR A 1 169 ? -4.872 -0.072 18.398 1.00 93.56 169 THR A N 1
ATOM 1336 C CA . THR A 1 169 ? -5.775 0.924 18.987 1.00 93.56 169 THR A CA 1
ATOM 1337 C C . THR A 1 169 ? -7.173 0.348 19.214 1.00 93.56 169 THR A C 1
ATOM 1339 O O . THR A 1 169 ? -7.754 0.558 20.280 1.00 93.56 169 THR A O 1
ATOM 1342 N N . GLY A 1 170 ? -7.706 -0.424 18.262 1.00 93.12 170 GLY A N 1
ATOM 1343 C CA . GLY A 1 170 ? -9.003 -1.087 18.399 1.00 93.12 170 GLY A CA 1
ATOM 1344 C C . GLY A 1 170 ? -9.029 -2.112 19.537 1.00 93.12 170 GLY A C 1
ATOM 1345 O O . GLY A 1 170 ? -9.950 -2.103 20.358 1.00 93.12 170 GLY A O 1
ATOM 1346 N N . LEU A 1 171 ? -7.989 -2.941 19.661 1.00 93.88 171 LEU A N 1
ATOM 1347 C CA . LEU A 1 171 ? -7.857 -3.921 20.745 1.00 93.88 171 LEU A CA 1
ATOM 1348 C C . LEU A 1 171 ? -7.702 -3.250 22.116 1.00 93.88 171 LEU A C 1
ATOM 1350 O O . LEU A 1 171 ? -8.373 -3.649 23.074 1.00 93.88 171 LEU A O 1
ATOM 1354 N N . LEU A 1 172 ? -6.865 -2.213 22.217 1.00 92.06 172 LEU A N 1
ATOM 1355 C CA . LEU A 1 172 ? -6.683 -1.442 23.449 1.00 92.06 172 LEU A CA 1
ATOM 1356 C C . LEU A 1 172 ? -7.987 -0.754 23.867 1.00 92.06 172 LEU A C 1
ATOM 1358 O O . LEU A 1 172 ? -8.410 -0.894 25.015 1.00 92.06 172 LEU A O 1
ATOM 1362 N N . ALA A 1 173 ? -8.675 -0.088 22.935 1.00 89.19 173 ALA A N 1
ATOM 1363 C CA . ALA A 1 173 ? -9.963 0.547 23.200 1.00 89.19 173 ALA A CA 1
ATOM 1364 C C . ALA A 1 173 ? -11.017 -0.476 23.651 1.00 89.19 173 ALA A C 1
ATOM 1366 O O . ALA A 1 173 ? -11.725 -0.241 24.631 1.00 89.19 173 ALA A O 1
ATOM 1367 N N . ALA A 1 174 ? -11.078 -1.649 23.013 1.00 88.62 174 ALA A N 1
ATOM 1368 C CA . ALA A 1 174 ? -12.002 -2.709 23.404 1.00 88.62 174 ALA A CA 1
ATOM 1369 C C . ALA A 1 174 ? -11.725 -3.233 24.824 1.00 88.62 174 ALA A C 1
ATOM 1371 O O . ALA A 1 174 ? -12.674 -3.503 25.563 1.00 88.62 174 ALA A O 1
ATOM 1372 N N . ARG A 1 175 ? -10.452 -3.361 25.226 1.00 88.50 175 ARG A N 1
ATOM 1373 C CA . ARG A 1 175 ? -10.072 -3.767 26.593 1.00 88.50 175 ARG A CA 1
ATOM 1374 C C . ARG A 1 175 ? -10.439 -2.703 27.627 1.00 88.50 175 ARG A C 1
ATOM 1376 O O . ARG A 1 175 ? -11.076 -3.034 28.624 1.00 88.50 175 ARG A O 1
ATOM 1383 N N . VAL A 1 176 ? -10.116 -1.437 27.362 1.00 86.19 176 VAL A N 1
ATOM 1384 C CA . VAL A 1 176 ? -10.433 -0.313 28.263 1.00 86.19 176 VAL A CA 1
ATOM 1385 C C . VAL A 1 176 ? -11.944 -0.176 28.466 1.00 86.19 176 VAL A C 1
ATOM 1387 O O . VAL A 1 176 ? -12.407 -0.012 29.592 1.00 86.19 176 VAL A O 1
ATOM 1390 N N . LEU A 1 177 ? -12.733 -0.305 27.395 1.00 83.19 177 LEU A N 1
ATOM 1391 C CA . LEU A 1 177 ? -14.194 -0.209 27.472 1.00 83.19 177 LEU A CA 1
ATOM 1392 C C . LEU A 1 177 ? -14.853 -1.413 28.163 1.00 83.19 177 LEU A C 1
ATOM 1394 O O . LEU A 1 177 ? -15.955 -1.267 28.681 1.00 83.19 177 LEU A O 1
ATOM 1398 N N . ARG A 1 178 ? -14.204 -2.587 28.200 1.00 79.50 178 ARG A N 1
ATOM 1399 C CA . ARG A 1 178 ? -14.679 -3.743 28.985 1.00 79.50 178 ARG A CA 1
ATOM 1400 C C . ARG A 1 178 ? -14.448 -3.557 30.486 1.00 79.50 178 ARG A C 1
ATOM 1402 O O . ARG A 1 178 ? -15.322 -3.912 31.264 1.00 79.50 178 ARG A O 1
ATOM 1409 N N . GLY A 1 179 ? -13.309 -2.987 30.885 1.00 67.19 179 GLY A N 1
ATOM 1410 C CA . GLY A 1 179 ? -12.974 -2.766 32.299 1.00 67.19 179 GLY A CA 1
ATOM 1411 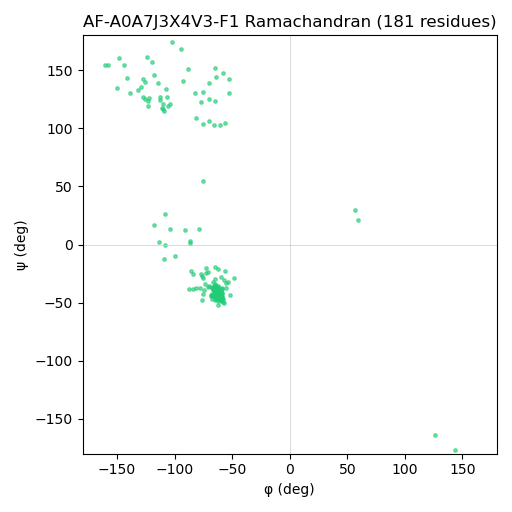C C . GLY A 1 179 ? -13.777 -1.649 32.978 1.00 67.19 179 GLY A C 1
ATOM 1412 O O . GLY A 1 179 ? -13.878 -1.631 34.197 1.00 67.19 179 GLY A O 1
ATOM 1413 N N . GLY A 1 180 ? -14.372 -0.731 32.208 1.00 58.34 180 GLY A N 1
ATOM 1414 C CA . GLY A 1 180 ? -15.148 0.400 32.736 1.00 58.34 180 GLY A CA 1
ATOM 1415 C C . GLY A 1 180 ? -16.633 0.131 33.011 1.00 58.34 180 GLY A C 1
ATOM 1416 O O . GLY A 1 180 ? -17.337 1.075 33.345 1.00 58.34 180 GLY A O 1
ATOM 1417 N N . GLY A 1 181 ? -17.119 -1.101 32.821 1.00 49.88 181 GLY A N 1
ATOM 1418 C CA . GLY A 1 181 ? -18.522 -1.491 33.043 1.00 49.88 181 GLY A CA 1
ATOM 1419 C C . GLY A 1 181 ? -18.775 -2.293 34.326 1.00 49.88 181 GLY A C 1
ATOM 1420 O O . GLY A 1 181 ? -19.826 -2.910 34.436 1.00 49.88 181 GLY A O 1
ATOM 1421 N N . ALA A 1 182 ? -17.809 -2.335 35.249 1.00 40.25 182 ALA A N 1
ATOM 1422 C CA . ALA A 1 182 ? -17.888 -3.071 36.516 1.00 40.25 182 ALA A CA 1
ATOM 1423 C C . ALA A 1 182 ? -18.040 -2.154 37.750 1.00 40.25 182 ALA A C 1
ATOM 1425 O O . ALA A 1 182 ? -17.613 -2.527 38.839 1.00 40.25 182 ALA A O 1
ATOM 1426 N N . GLY A 1 183 ? -18.608 -0.956 37.589 1.00 36.12 183 GLY A N 1
ATOM 1427 C CA . GLY A 1 183 ? -18.848 -0.005 38.678 1.00 36.12 183 GLY A CA 1
ATOM 1428 C C . GLY A 1 183 ? -20.154 0.737 38.487 1.00 36.12 183 GLY A C 1
ATOM 1429 O O . GLY A 1 183 ? -20.383 1.183 37.339 1.00 36.12 183 GLY A O 1
#

pLDDT: mean 86.6, std 11.91, range [36.12, 97.44]

Nearest PDB structures (foldseek):
  7zxm-assembly1_A  TM=3.304E-01  e=1.476E+00  Homo sapiens
  8xge-assembly1_A  TM=2.752E-01  e=6.534E-01  Homo sapiens
  8qoj-assembly1_A  TM=2.909E-01  e=1.476E+00  Homo sapiens
  7xki-assembly1_H  TM=3.033E-01  e=4.874E+00  Homo sapiens

Organism: Thermofilum pendens (NCBI:txid2269)

Secondary structure (DSSP, 8-state):
------HHHHHHHHHHHHHHHHHS-SEEEEEEETTT--EEEEEEETTEEEE--SSSHHHHHHHPPPHHHHHHHHHHHHHHHHHHHHHHHHHHTT-HHHHHHHHHHHHHHHHHHHHHHHHHHHHHHSSSS---SSEEEEEE-SS-EEEEEEEE-HHHHHHHHHHHHHHHHHHHHHHHHHHTT--

Mean predicted aligned error: 6.18 Å